Protein AF-C0XNZ5-F1 (afdb_monomer_lite)

Radius of gyration: 20.83 Å; chains: 1; bounding box: 56×32×64 Å

InterPro domains:
  IPR053169 Meiotically Up-regulated Gene Protein [PTHR47791] (9-197)

Foldseek 3Di:
DDDDDDDPDDALQVLLVLLQVLLVLLVVLCVVQPHDLQRAPDPDDDDPSNVVSVVSLVVNLVSLVCQQVPQADVQQAGFQDPPQDLADQSLLRLLSNLLSLLCLLQRHRPNDPSSPVSSVSSLSNLQSLLVLQVVQWDADPNDTQTGSGSNHHQDDQPPPDDDDPDPVVVVVSPPRRSVHPSNVSSNVSSNVSNVSSVVSDPPPPDDD

Organism: Corynebacterium lipophiloflavum (strain ATCC 700352 / DSM 44291 / CCUG 37336 / JCM 10383 / DMMZ 1944) (NCBI:txid525263)

Sequence (208 aa):
MHGPEVVDKIYTYNQGTVLGASLEIALALRDDVGLGNTDPIDSFDHSHRADASVFYITHIRELVKAIALHLATPQGVILCPPHETRDGDGALFKGILARYLADVALRLPEDSRENIATRKVAARMVMASAESLWNHRLEVDGLPIFASEWTEDARLPHNYGLGPASISEAVGLVRIDERDLSVQLSGWMLLEAAARIAGGQPKDSEQG

Structure (mmCIF, N/CA/C/O backbone):
data_AF-C0XNZ5-F1
#
_entry.id   AF-C0XNZ5-F1
#
loop_
_atom_site.group_PDB
_atom_site.id
_atom_site.type_symbol
_atom_site.label_atom_id
_atom_site.label_alt_id
_atom_site.label_comp_id
_atom_site.label_asym_id
_atom_site.label_entity_id
_atom_site.label_seq_id
_atom_site.pdbx_PDB_ins_code
_atom_site.Cartn_x
_atom_site.Cartn_y
_atom_site.Cartn_z
_atom_site.occupancy
_atom_site.B_iso_or_equiv
_atom_site.auth_seq_id
_atom_site.auth_comp_id
_atom_site.auth_asym_id
_atom_site.auth_atom_id
_atom_site.pdbx_PDB_model_num
ATOM 1 N N . MET A 1 1 ? 32.047 -8.822 21.714 1.00 54.69 1 MET A N 1
ATOM 2 C CA . MET A 1 1 ? 30.643 -8.917 21.264 1.00 54.69 1 MET A CA 1
ATOM 3 C C . MET A 1 1 ? 30.235 -7.534 20.814 1.00 54.69 1 MET A C 1
ATOM 5 O O . MET A 1 1 ? 30.297 -6.629 21.637 1.00 54.69 1 MET A O 1
ATOM 9 N N . HIS A 1 2 ? 29.905 -7.352 19.537 1.00 66.88 2 HIS A N 1
ATOM 10 C CA . HIS A 1 2 ? 29.223 -6.134 19.103 1.00 66.88 2 HIS A CA 1
ATOM 11 C C . HIS A 1 2 ? 27.817 -6.151 19.718 1.00 66.88 2 HIS A C 1
ATOM 13 O O . HIS A 1 2 ? 27.180 -7.205 19.752 1.00 66.88 2 HIS A O 1
ATOM 19 N N . GLY A 1 3 ? 27.412 -5.037 20.331 1.00 76.31 3 GLY A N 1
ATOM 20 C CA . GLY A 1 3 ? 26.079 -4.881 20.914 1.00 76.31 3 GLY A CA 1
ATOM 21 C C . GLY A 1 3 ? 24.987 -4.880 19.837 1.00 76.31 3 GLY A C 1
ATOM 22 O O . GLY A 1 3 ? 25.298 -5.043 18.659 1.00 76.31 3 GLY A O 1
ATOM 23 N N . PRO A 1 4 ? 23.711 -4.706 20.212 1.00 76.31 4 PRO A N 1
ATOM 24 C CA . PRO A 1 4 ? 22.644 -4.548 19.230 1.00 76.31 4 PRO A CA 1
ATOM 25 C C . PRO A 1 4 ? 22.947 -3.353 18.314 1.00 76.31 4 PRO A C 1
ATOM 27 O O . PRO A 1 4 ? 23.104 -2.227 18.786 1.00 76.31 4 PRO A O 1
ATOM 30 N N . GLU A 1 5 ? 23.054 -3.616 17.012 1.00 81.00 5 GLU A N 1
ATOM 31 C CA . GLU A 1 5 ? 23.221 -2.597 15.976 1.00 81.00 5 GLU A CA 1
ATOM 32 C C . GLU A 1 5 ? 21.848 -2.190 15.440 1.00 81.00 5 GLU A C 1
ATOM 34 O O . GLU A 1 5 ? 20.988 -3.036 15.183 1.00 81.00 5 GLU A O 1
ATOM 39 N N . VAL A 1 6 ? 21.630 -0.883 15.290 1.00 80.31 6 VAL A N 1
ATOM 40 C CA . VAL A 1 6 ? 20.400 -0.362 14.693 1.00 80.31 6 VAL A CA 1
ATOM 41 C C . VAL A 1 6 ? 20.441 -0.650 13.194 1.00 80.31 6 VAL A C 1
ATOM 43 O O . VAL A 1 6 ? 21.387 -0.276 12.504 1.00 80.31 6 VAL A O 1
ATOM 46 N N . VAL A 1 7 ? 19.420 -1.343 12.690 1.00 81.81 7 VAL A N 1
ATOM 47 C CA . VAL A 1 7 ? 19.257 -1.574 11.254 1.00 81.81 7 VAL A CA 1
ATOM 48 C C . VAL A 1 7 ? 18.416 -0.442 10.679 1.00 81.81 7 VAL A C 1
ATOM 50 O O . VAL A 1 7 ? 17.195 -0.452 10.791 1.00 81.81 7 VAL A O 1
ATOM 53 N N . ASP A 1 8 ? 19.076 0.501 10.012 1.00 84.81 8 ASP A N 1
ATOM 54 C CA . ASP A 1 8 ? 18.420 1.674 9.411 1.00 84.81 8 ASP A CA 1
ATOM 55 C C . ASP A 1 8 ? 17.741 1.369 8.060 1.00 84.81 8 ASP A C 1
ATOM 57 O O . ASP A 1 8 ? 17.151 2.243 7.422 1.00 84.81 8 ASP A O 1
ATOM 61 N N . LYS A 1 9 ? 17.826 0.119 7.584 1.00 89.56 9 LYS A N 1
ATOM 62 C CA . LYS A 1 9 ? 17.243 -0.298 6.304 1.00 89.56 9 LYS A CA 1
ATOM 63 C C . LYS A 1 9 ? 15.736 -0.504 6.432 1.00 89.56 9 LYS A C 1
ATOM 65 O O . LYS A 1 9 ? 15.272 -1.494 6.995 1.00 89.56 9 LYS A O 1
ATOM 70 N N . ILE A 1 10 ? 14.978 0.404 5.827 1.00 92.38 10 ILE A N 1
ATOM 71 C CA . ILE A 1 10 ? 13.516 0.346 5.739 1.00 92.38 10 ILE A CA 1
ATOM 72 C C . ILE A 1 10 ? 13.123 -0.292 4.406 1.00 92.38 10 ILE A C 1
ATOM 74 O O . ILE A 1 10 ? 13.381 0.292 3.359 1.00 92.38 10 ILE A O 1
ATOM 78 N N . TYR A 1 11 ? 12.501 -1.470 4.432 1.00 95.12 11 TYR A N 1
ATOM 79 C CA . TYR A 1 11 ? 11.951 -2.115 3.231 1.00 95.12 11 TYR A CA 1
ATOM 80 C C . TYR A 1 11 ? 10.436 -1.951 3.171 1.00 95.12 11 TYR A C 1
ATOM 82 O O . TYR A 1 11 ? 9.763 -2.014 4.209 1.00 95.12 11 TYR A O 1
ATOM 90 N N . THR A 1 12 ? 9.898 -1.783 1.965 1.00 96.44 12 THR A N 1
ATOM 91 C CA . THR A 1 12 ? 8.470 -1.521 1.735 1.00 96.44 12 THR A CA 1
ATOM 92 C C . THR A 1 12 ? 7.593 -2.691 2.191 1.00 96.44 12 THR A C 1
ATOM 94 O O . THR A 1 12 ? 6.601 -2.477 2.892 1.00 96.44 12 THR A O 1
ATOM 97 N N . TYR A 1 13 ? 7.997 -3.937 1.914 1.00 96.44 13 TYR A N 1
ATOM 98 C CA . TYR A 1 13 ? 7.221 -5.123 2.305 1.00 96.44 13 TYR A CA 1
ATOM 99 C C . TYR A 1 13 ? 7.083 -5.286 3.822 1.00 96.44 13 TYR A C 1
ATOM 101 O O . TYR A 1 13 ? 6.022 -5.700 4.281 1.00 96.44 13 TYR A O 1
ATOM 109 N N . ASN A 1 14 ? 8.112 -4.918 4.596 1.00 97.19 14 ASN A N 1
ATOM 110 C CA . ASN A 1 14 ? 8.066 -4.962 6.060 1.00 97.19 14 ASN A CA 1
ATOM 111 C C . ASN A 1 14 ? 6.983 -4.026 6.601 1.00 97.19 14 ASN A C 1
ATOM 113 O O . ASN A 1 14 ? 6.268 -4.378 7.534 1.00 97.19 14 ASN A O 1
ATOM 117 N N . GLN A 1 15 ? 6.827 -2.846 5.992 1.00 97.38 15 GLN A N 1
ATOM 118 C CA . GLN A 1 15 ? 5.775 -1.912 6.397 1.00 97.38 15 GLN A CA 1
ATOM 119 C C . GLN A 1 15 ? 4.400 -2.474 6.027 1.00 97.38 15 GLN A C 1
ATOM 121 O O . GLN A 1 15 ? 3.467 -2.416 6.824 1.00 97.38 15 GLN A O 1
ATOM 126 N N . GLY A 1 16 ? 4.291 -3.081 4.841 1.00 97.69 16 GLY A N 1
ATOM 127 C CA . GLY A 1 16 ? 3.072 -3.740 4.381 1.00 97.69 16 GLY A CA 1
ATOM 128 C C . GLY A 1 16 ? 2.611 -4.858 5.316 1.00 97.69 16 GLY A C 1
ATOM 129 O O . GLY A 1 16 ? 1.466 -4.856 5.758 1.00 97.69 16 GLY A O 1
ATOM 130 N N . THR A 1 17 ? 3.486 -5.802 5.659 1.00 98.12 17 THR A N 1
ATOM 131 C CA . THR A 1 17 ? 3.122 -6.938 6.523 1.00 98.12 17 THR A CA 1
ATOM 132 C C . THR A 1 17 ? 2.752 -6.497 7.936 1.00 98.12 17 THR A C 1
ATOM 134 O O . THR A 1 17 ? 1.810 -7.042 8.509 1.00 98.12 17 THR A O 1
ATOM 137 N N . VAL A 1 18 ? 3.422 -5.475 8.479 1.00 98.19 18 VAL A N 1
ATOM 138 C CA . VAL A 1 18 ? 3.065 -4.876 9.774 1.00 98.19 18 VAL A CA 1
ATOM 139 C C . VAL A 1 18 ? 1.705 -4.173 9.716 1.00 98.19 18 VAL A C 1
ATOM 141 O O . VAL A 1 18 ? 0.916 -4.325 10.653 1.00 98.19 18 VAL A O 1
ATOM 144 N N . LEU A 1 19 ? 1.395 -3.455 8.627 1.00 98.19 19 LEU A N 1
ATOM 145 C CA . LEU A 1 19 ? 0.063 -2.877 8.404 1.00 98.19 19 LEU A CA 1
ATOM 146 C C . LEU A 1 19 ? -1.013 -3.962 8.378 1.00 98.19 19 LEU A C 1
ATOM 148 O O . LEU A 1 19 ? -1.999 -3.855 9.104 1.00 98.19 19 LEU A O 1
ATOM 152 N N . GLY A 1 20 ? -0.804 -5.010 7.579 1.00 98.12 20 GLY A N 1
ATOM 153 C CA . GLY A 1 20 ? -1.730 -6.133 7.463 1.00 98.12 20 GLY A CA 1
ATOM 154 C C . GLY A 1 20 ? -1.980 -6.811 8.805 1.00 98.12 20 GLY A C 1
ATOM 155 O O . GLY A 1 20 ? -3.123 -6.927 9.233 1.00 98.12 20 GLY A O 1
ATOM 156 N N . ALA A 1 21 ? -0.914 -7.181 9.518 1.00 98.50 21 ALA A N 1
ATOM 157 C CA . ALA A 1 21 ? -1.025 -7.816 10.828 1.00 98.50 21 ALA A CA 1
ATOM 158 C C . ALA A 1 21 ? -1.747 -6.920 11.845 1.00 98.50 21 ALA A C 1
ATOM 160 O O . ALA A 1 21 ? -2.640 -7.386 12.548 1.00 98.50 21 ALA A O 1
ATOM 161 N N . SER A 1 22 ? -1.403 -5.629 11.898 1.00 98.12 22 SER A N 1
ATOM 162 C CA . SER A 1 22 ? -2.061 -4.680 12.805 1.00 98.12 22 SER A CA 1
ATOM 163 C C . SER A 1 22 ? -3.551 -4.546 12.489 1.00 98.12 22 SER A C 1
ATOM 165 O O . SER A 1 22 ? -4.362 -4.488 13.410 1.00 98.12 22 SER A O 1
ATOM 167 N N . LEU A 1 23 ? -3.922 -4.526 11.204 1.00 98.00 23 LEU A N 1
ATOM 168 C CA . LEU A 1 23 ? -5.316 -4.445 10.775 1.00 98.00 23 LEU A CA 1
ATOM 169 C C . LEU A 1 23 ? -6.098 -5.700 11.169 1.00 98.00 23 LEU A C 1
ATOM 171 O O . LEU A 1 23 ? -7.166 -5.571 11.758 1.00 98.00 23 LEU A O 1
ATOM 175 N N . GLU A 1 24 ? -5.567 -6.895 10.904 1.00 97.69 24 GLU A N 1
ATOM 176 C CA . GLU A 1 24 ? -6.237 -8.145 11.292 1.00 97.69 24 GLU A CA 1
ATOM 177 C C . GLU A 1 24 ? -6.420 -8.245 12.809 1.00 97.69 24 GLU A C 1
ATOM 179 O O . GLU A 1 24 ? -7.500 -8.601 13.276 1.00 97.69 24 GLU A O 1
ATOM 184 N N . ILE A 1 25 ? -5.400 -7.875 13.592 1.00 95.94 25 ILE A N 1
ATOM 185 C CA . ILE A 1 25 ? -5.496 -7.893 15.055 1.00 95.94 25 ILE A CA 1
ATOM 186 C C . ILE A 1 25 ? -6.534 -6.873 15.539 1.00 95.94 25 ILE A C 1
ATOM 188 O O . ILE A 1 25 ? -7.354 -7.198 16.395 1.00 95.94 25 ILE A O 1
ATOM 192 N N . ALA A 1 26 ? -6.536 -5.656 14.986 1.00 93.94 26 ALA A N 1
ATOM 193 C CA . ALA A 1 26 ? -7.514 -4.633 15.345 1.00 93.94 26 ALA A CA 1
ATOM 194 C C . ALA A 1 26 ? -8.951 -5.093 15.065 1.00 93.94 26 ALA A C 1
ATOM 196 O O . ALA A 1 26 ? -9.822 -4.920 15.914 1.00 93.94 26 ALA A O 1
ATOM 197 N N . LEU A 1 27 ? -9.194 -5.691 13.895 1.00 93.19 27 LEU A N 1
ATOM 198 C CA . LEU A 1 27 ? -10.514 -6.188 13.510 1.00 93.19 27 LEU A CA 1
ATOM 199 C C . LEU A 1 27 ? -10.956 -7.363 14.389 1.00 93.19 27 LEU A C 1
ATOM 201 O O . LEU A 1 27 ? -12.078 -7.346 14.884 1.00 93.19 27 LEU A O 1
ATOM 205 N N . ALA A 1 28 ? -10.071 -8.328 14.657 1.00 92.50 28 ALA A N 1
ATOM 206 C CA . ALA A 1 28 ? -10.379 -9.462 15.529 1.00 92.50 28 ALA A CA 1
ATOM 207 C C . ALA A 1 28 ? -10.714 -9.020 16.965 1.00 92.50 28 ALA A C 1
ATOM 209 O O . ALA A 1 28 ? -11.670 -9.506 17.560 1.00 92.50 28 ALA A O 1
ATOM 210 N N . LEU A 1 29 ? -9.972 -8.051 17.513 1.00 89.94 29 LEU A N 1
ATOM 211 C CA . LEU A 1 29 ? -10.233 -7.517 18.854 1.00 89.94 29 LEU A CA 1
ATOM 212 C C . LEU A 1 29 ? -11.569 -6.771 18.959 1.00 89.94 29 LEU A C 1
ATOM 214 O O . LEU A 1 29 ? -12.156 -6.744 20.040 1.00 89.94 29 LEU A O 1
ATOM 218 N N . ARG A 1 30 ? -12.036 -6.157 17.865 1.00 87.38 30 ARG A N 1
ATOM 219 C CA . ARG A 1 30 ? -13.350 -5.499 17.795 1.00 87.38 30 ARG A CA 1
ATOM 220 C C . ARG A 1 30 ? -14.486 -6.510 17.670 1.00 87.38 30 ARG A C 1
ATOM 222 O O . ARG A 1 30 ? -15.475 -6.387 18.388 1.00 87.38 30 ARG A O 1
ATOM 229 N N . ASP A 1 31 ? -14.319 -7.514 16.813 1.00 86.38 31 ASP A N 1
ATOM 230 C CA . ASP A 1 31 ? -15.299 -8.590 16.627 1.00 86.38 31 ASP A CA 1
ATOM 231 C C . ASP A 1 31 ? -15.539 -9.359 17.939 1.00 86.38 31 ASP A C 1
ATOM 233 O O . ASP A 1 31 ? -16.680 -9.570 18.344 1.00 86.38 31 ASP A O 1
ATOM 237 N N . ASP A 1 32 ? -14.468 -9.636 18.691 1.00 85.19 32 ASP A N 1
ATOM 238 C CA . ASP A 1 32 ? -14.504 -10.277 20.014 1.00 85.19 32 ASP A CA 1
ATOM 239 C C . ASP A 1 32 ? -15.400 -9.565 21.047 1.00 85.19 32 ASP A C 1
ATOM 241 O O . ASP A 1 32 ? -15.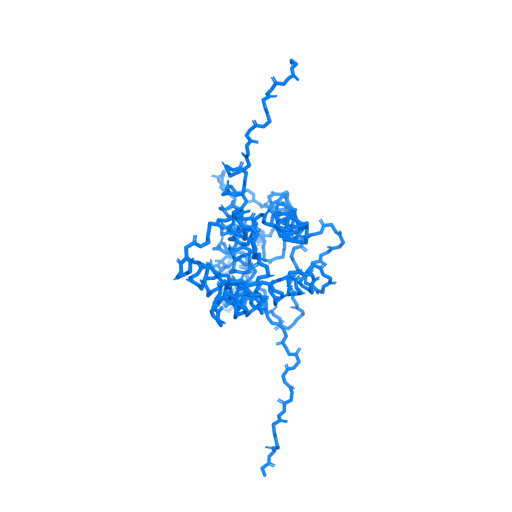861 -10.190 22.006 1.00 85.19 32 ASP A O 1
ATOM 245 N N . VAL A 1 33 ? -15.617 -8.254 20.895 1.00 82.44 33 VAL A N 1
ATOM 246 C CA . VAL A 1 33 ? -16.469 -7.440 21.781 1.00 82.44 33 VAL A CA 1
ATOM 247 C C . VAL A 1 33 ? -17.783 -7.015 21.115 1.00 82.44 33 VAL A C 1
ATOM 249 O O . VAL A 1 33 ? -18.524 -6.218 21.686 1.00 82.44 33 VAL A O 1
ATOM 252 N N . GLY A 1 34 ? -18.086 -7.553 19.929 1.00 79.12 34 GLY A N 1
ATOM 253 C CA . GLY A 1 34 ? -19.312 -7.277 19.179 1.00 79.12 34 GLY A CA 1
ATOM 254 C C . GLY A 1 34 ? -19.367 -5.890 18.533 1.00 79.12 34 GLY A C 1
ATOM 255 O O . GLY A 1 34 ? -20.462 -5.421 18.232 1.00 79.12 34 GLY A O 1
ATOM 256 N N . LEU A 1 35 ? -18.223 -5.225 18.335 1.00 77.38 35 LEU A N 1
ATOM 257 C CA . LEU A 1 35 ? -18.159 -3.915 17.682 1.00 77.38 35 LEU A CA 1
ATOM 258 C C . LEU A 1 35 ? -18.072 -4.072 16.161 1.00 77.38 35 LEU A C 1
ATOM 260 O O . LEU A 1 35 ? -17.093 -4.604 15.634 1.00 77.38 35 LEU A O 1
ATOM 264 N N . GLY A 1 36 ? -19.058 -3.533 15.445 1.00 73.62 36 GLY A N 1
ATOM 265 C CA . GLY A 1 36 ? -19.049 -3.440 13.990 1.00 73.62 36 GLY A CA 1
ATOM 266 C C . GLY A 1 36 ? -18.052 -2.406 13.451 1.00 73.62 36 GLY A C 1
ATOM 267 O O . GLY A 1 36 ? -17.397 -1.665 14.188 1.00 73.62 36 GLY A O 1
ATOM 268 N N . ASN A 1 37 ? -17.945 -2.321 12.122 1.00 73.75 37 ASN A N 1
ATOM 269 C CA . ASN A 1 37 ? -16.994 -1.432 11.431 1.00 73.75 37 ASN A CA 1
ATOM 270 C C 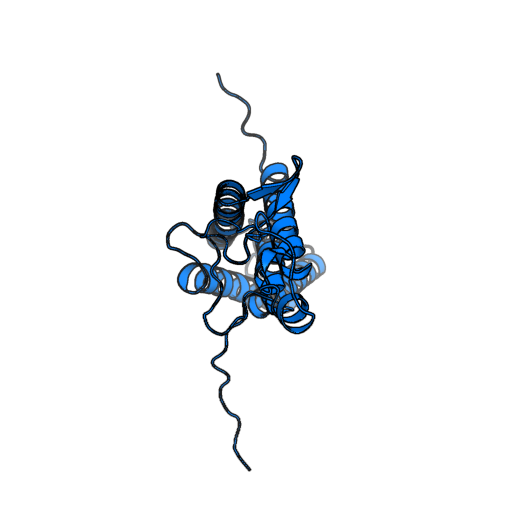. ASN A 1 37 ? -17.310 0.067 11.567 1.00 73.75 37 ASN A C 1
ATOM 272 O O . ASN A 1 37 ? -16.442 0.900 11.310 1.00 73.75 37 ASN A O 1
ATOM 276 N N . THR A 1 38 ? -18.547 0.411 11.912 1.00 77.88 38 THR A N 1
ATOM 277 C CA . THR A 1 38 ? -19.020 1.796 12.073 1.00 77.88 38 THR A CA 1
ATOM 278 C C . THR A 1 38 ? -19.243 2.177 13.525 1.00 77.88 38 THR A C 1
ATOM 280 O O . THR A 1 38 ? -19.463 3.351 13.813 1.00 77.88 38 THR A O 1
ATOM 283 N N . ASP A 1 39 ? -19.219 1.198 14.428 1.00 72.62 39 ASP A N 1
ATOM 284 C CA . ASP A 1 39 ? -19.548 1.433 15.823 1.00 72.62 39 ASP A CA 1
ATOM 285 C C . ASP A 1 39 ? -18.384 2.167 16.493 1.00 72.62 39 ASP A C 1
ATOM 287 O O . ASP A 1 39 ? -17.243 1.687 16.444 1.00 72.62 39 ASP A O 1
ATOM 291 N N . PRO A 1 40 ? -18.624 3.344 17.089 1.00 68.31 40 PRO A N 1
ATOM 292 C CA . PRO A 1 40 ? -17.593 4.022 17.849 1.00 68.31 40 PRO A CA 1
ATOM 293 C C . PRO A 1 40 ? -17.228 3.182 19.073 1.00 68.31 40 PRO A C 1
ATOM 295 O O . PRO A 1 40 ? -18.073 2.516 19.669 1.00 68.31 40 PRO A O 1
ATOM 298 N N . ILE A 1 41 ? -15.957 3.235 19.465 1.00 66.81 41 ILE A N 1
ATOM 299 C CA . ILE A 1 41 ? -15.515 2.684 20.747 1.00 66.81 41 ILE A CA 1
ATOM 300 C C . ILE A 1 41 ? -16.030 3.644 21.825 1.00 66.81 41 ILE A C 1
ATOM 302 O O . ILE A 1 41 ? -15.396 4.669 22.085 1.00 66.81 41 ILE A O 1
ATOM 306 N N . ASP A 1 42 ? -17.207 3.371 22.393 1.00 59.91 42 ASP A N 1
ATOM 307 C CA . ASP A 1 42 ? -17.823 4.274 23.364 1.00 59.91 42 ASP A CA 1
ATOM 308 C C . ASP A 1 42 ? -17.228 4.040 24.761 1.00 59.91 42 ASP A C 1
ATOM 310 O O . ASP A 1 42 ? -17.257 2.955 25.348 1.00 59.91 42 ASP A O 1
ATOM 314 N N . SER A 1 43 ? -16.591 5.084 25.274 1.00 59.09 43 SER A N 1
ATOM 315 C CA . SER A 1 43 ? -15.799 5.066 26.499 1.00 59.09 43 SER A CA 1
ATOM 316 C C . SER A 1 43 ? -16.722 5.038 27.721 1.00 59.09 43 SER A C 1
ATOM 318 O O . SER A 1 43 ? -17.008 6.095 28.279 1.00 59.09 43 SER A O 1
ATOM 320 N N . PHE A 1 44 ? -17.155 3.853 28.163 1.00 51.69 44 PHE A N 1
ATOM 321 C CA . PHE A 1 44 ? -17.305 3.551 29.601 1.00 51.69 44 PHE A CA 1
ATOM 322 C C . PHE A 1 44 ? -17.547 2.065 29.930 1.00 51.69 44 PHE A C 1
ATOM 324 O O . PHE A 1 44 ? -17.341 1.686 31.079 1.00 51.69 44 PHE A O 1
ATOM 331 N N . ASP A 1 45 ? -17.937 1.225 28.960 1.00 53.34 45 ASP A N 1
ATOM 332 C CA . ASP A 1 45 ? -18.377 -0.166 29.222 1.00 53.34 45 ASP A CA 1
ATOM 333 C C . ASP A 1 45 ? -17.543 -1.251 28.504 1.00 53.34 45 ASP A C 1
ATOM 335 O O . ASP A 1 45 ? -17.864 -2.442 28.546 1.00 53.34 45 ASP A O 1
ATOM 339 N N . HIS A 1 46 ? -16.454 -0.874 27.825 1.00 54.44 46 HIS A N 1
ATOM 340 C CA . HIS A 1 46 ? -15.706 -1.792 26.967 1.00 54.44 46 HIS A CA 1
ATOM 341 C C . HIS A 1 46 ? -14.491 -2.434 27.651 1.00 54.44 46 HIS A C 1
ATOM 343 O O . HIS A 1 46 ? -13.693 -1.790 28.326 1.00 54.44 46 HIS A O 1
ATOM 349 N N . SER A 1 47 ? -14.369 -3.753 27.468 1.00 60.53 47 SER A N 1
ATOM 350 C CA . SER A 1 47 ? -13.315 -4.589 28.051 1.00 60.53 47 SER A CA 1
ATOM 351 C C . SER A 1 47 ? -11.904 -4.175 27.604 1.00 60.53 47 SER A C 1
ATOM 353 O O . SER A 1 47 ? -11.730 -3.568 26.550 1.00 60.53 47 SER A O 1
ATOM 355 N N . HIS A 1 48 ? -10.877 -4.637 28.327 1.00 63.16 48 HIS A N 1
ATOM 356 C CA . HIS A 1 48 ? -9.451 -4.491 27.981 1.00 63.16 48 HIS A CA 1
ATOM 357 C C . HIS A 1 48 ? -9.105 -4.814 26.506 1.00 63.16 48 HIS A C 1
ATOM 359 O O . HIS A 1 48 ? -8.124 -4.303 25.970 1.00 63.16 48 HIS A O 1
ATOM 365 N N . ARG A 1 49 ? -9.907 -5.650 25.824 1.00 62.50 49 ARG A N 1
ATOM 366 C CA . ARG A 1 49 ? -9.717 -5.988 24.403 1.00 62.50 49 ARG A CA 1
ATOM 367 C C . ARG A 1 49 ? -10.065 -4.837 23.449 1.00 62.50 49 ARG A C 1
ATOM 369 O O . ARG A 1 49 ? -9.375 -4.678 22.445 1.00 62.50 49 ARG A O 1
ATOM 376 N N . ALA A 1 50 ? -11.062 -4.006 23.768 1.00 67.31 50 ALA A N 1
ATOM 377 C CA . ALA A 1 50 ? -11.398 -2.833 22.957 1.00 67.31 50 ALA A CA 1
ATOM 378 C C . ALA A 1 50 ? -10.271 -1.790 23.007 1.00 67.31 50 ALA A C 1
ATOM 380 O O . ALA A 1 50 ? -9.837 -1.310 21.959 1.00 67.31 50 ALA A O 1
ATOM 381 N N . ASP A 1 51 ? -9.711 -1.544 24.195 1.00 72.19 51 ASP A N 1
ATOM 382 C CA . ASP A 1 51 ? -8.538 -0.679 24.379 1.00 72.19 51 ASP A CA 1
ATOM 383 C C . ASP A 1 51 ? -7.317 -1.194 23.604 1.00 72.19 51 ASP A C 1
ATOM 385 O O . ASP A 1 51 ? -6.590 -0.419 22.980 1.00 72.19 51 ASP A O 1
ATOM 389 N N . ALA A 1 52 ? -7.110 -2.515 23.569 1.00 80.31 52 ALA A N 1
ATOM 390 C CA . ALA A 1 52 ? -6.033 -3.112 22.786 1.00 80.31 52 ALA A CA 1
ATOM 391 C C . ALA A 1 52 ? -6.201 -2.864 21.273 1.00 80.31 52 ALA A C 1
ATOM 393 O O . ALA A 1 52 ? -5.205 -2.661 20.579 1.00 80.31 52 ALA A O 1
ATOM 394 N N . SER A 1 53 ? -7.434 -2.810 20.752 1.00 86.94 53 SER A N 1
ATOM 395 C CA . SER A 1 53 ? -7.678 -2.492 19.335 1.00 86.94 53 SER A CA 1
ATOM 396 C C . SER A 1 53 ? -7.262 -1.056 18.978 1.00 86.94 53 SER A C 1
ATOM 398 O O . SER A 1 53 ? -6.711 -0.822 17.899 1.00 86.94 53 SER A O 1
ATOM 400 N N . VAL A 1 54 ? -7.429 -0.105 19.909 1.00 87.81 54 VAL A N 1
ATOM 401 C CA . VAL A 1 54 ? -7.060 1.311 19.725 1.00 87.81 54 VAL A CA 1
ATOM 402 C C . VAL A 1 54 ? -5.563 1.465 19.477 1.00 87.81 54 VAL A C 1
ATOM 404 O O . VAL A 1 54 ? -5.159 2.282 18.644 1.00 87.81 54 VAL A O 1
ATOM 407 N N . PHE A 1 55 ? -4.734 0.662 20.151 1.00 91.50 55 PHE A N 1
ATOM 408 C CA . PHE A 1 55 ? -3.287 0.654 19.933 1.00 91.50 55 PHE A CA 1
ATOM 409 C C . PHE A 1 55 ? -2.945 0.329 18.473 1.00 91.50 55 PHE A C 1
ATOM 411 O O . PHE A 1 55 ? -2.227 1.090 17.822 1.00 91.50 55 PHE A O 1
ATOM 418 N N . TYR A 1 56 ? -3.505 -0.754 17.928 1.00 96.12 56 TYR A N 1
ATOM 419 C CA . TYR A 1 56 ? -3.241 -1.167 16.548 1.00 96.12 56 TYR A CA 1
ATOM 420 C C . TYR A 1 56 ? -3.818 -0.185 15.529 1.00 96.12 56 TYR A C 1
ATOM 422 O O . TYR A 1 56 ? -3.152 0.129 14.546 1.00 96.12 56 TYR A O 1
ATOM 430 N N . ILE A 1 57 ? -5.008 0.369 15.781 1.00 95.81 57 ILE A N 1
ATOM 431 C CA . ILE A 1 57 ? -5.594 1.416 14.932 1.00 95.81 57 ILE A CA 1
ATOM 432 C C . ILE A 1 57 ? -4.684 2.650 14.897 1.00 95.81 57 ILE A C 1
ATOM 434 O O . ILE A 1 57 ? -4.396 3.181 13.825 1.00 95.81 57 ILE A O 1
ATOM 438 N N . THR A 1 58 ? -4.182 3.086 16.052 1.00 96.00 58 THR A N 1
ATOM 439 C CA . THR A 1 58 ? -3.251 4.220 16.141 1.00 96.00 58 THR A CA 1
ATOM 440 C C . THR A 1 58 ? -1.949 3.920 15.403 1.00 96.00 58 THR A C 1
ATOM 442 O O . THR A 1 58 ? -1.472 4.753 14.634 1.00 96.00 58 THR A O 1
ATOM 445 N N . HIS A 1 59 ? -1.415 2.708 15.556 1.00 97.25 59 HIS A N 1
ATOM 446 C CA . HIS A 1 59 ? -0.221 2.273 14.840 1.00 97.25 59 HIS A CA 1
ATOM 447 C C . HIS A 1 59 ? -0.415 2.284 13.316 1.00 97.25 59 HIS A C 1
ATOM 449 O O . HIS A 1 59 ? 0.439 2.805 12.602 1.00 97.25 59 HIS A O 1
ATOM 455 N N . ILE A 1 60 ? -1.556 1.799 12.809 1.00 98.50 60 ILE A N 1
ATOM 456 C CA . ILE A 1 60 ? -1.897 1.847 11.377 1.00 98.50 60 ILE A CA 1
ATOM 457 C C . ILE A 1 60 ? -1.922 3.292 10.874 1.00 98.50 60 ILE A C 1
ATOM 459 O O . ILE A 1 60 ? -1.349 3.581 9.824 1.00 98.50 60 ILE A O 1
ATOM 463 N N . ARG A 1 61 ? -2.561 4.209 11.615 1.00 98.38 61 ARG A N 1
ATOM 464 C CA . ARG A 1 61 ? -2.653 5.629 11.234 1.00 98.38 61 ARG A CA 1
ATOM 465 C C . ARG A 1 61 ? -1.270 6.254 11.074 1.00 98.38 61 ARG A C 1
ATOM 467 O O . ARG A 1 61 ? -0.987 6.849 10.032 1.00 98.38 61 ARG A O 1
ATOM 474 N N . GLU A 1 62 ? -0.413 6.092 12.079 1.00 98.38 62 GLU A N 1
ATOM 475 C CA . GLU A 1 62 ? 0.938 6.657 12.059 1.00 98.38 62 GLU A CA 1
ATOM 476 C C . GLU A 1 62 ? 1.819 5.992 10.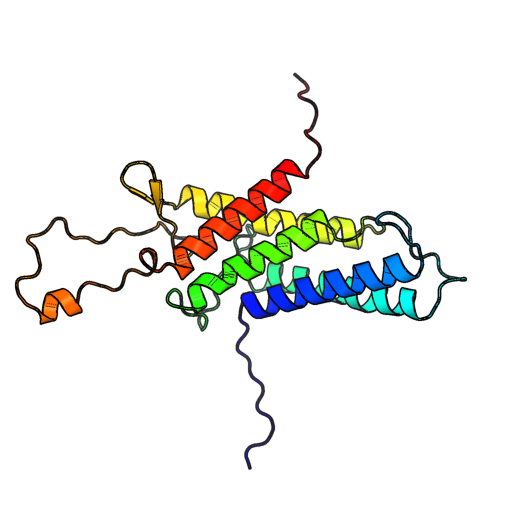997 1.00 98.38 62 GLU A C 1
ATOM 478 O O . GLU A 1 62 ? 2.552 6.686 10.292 1.00 98.38 62 GLU A O 1
ATOM 483 N N . LEU A 1 63 ? 1.700 4.676 10.800 1.00 98.44 63 LEU A N 1
ATOM 484 C CA . LEU A 1 63 ? 2.479 3.961 9.792 1.00 98.44 63 LEU A CA 1
ATOM 485 C C . LEU A 1 63 ? 2.074 4.356 8.364 1.00 98.44 63 LEU A C 1
ATOM 487 O O . LEU A 1 63 ? 2.946 4.637 7.546 1.00 98.44 63 LEU A O 1
ATOM 491 N N . VAL A 1 64 ? 0.775 4.474 8.059 1.00 98.75 64 VAL A N 1
ATOM 492 C CA . VAL A 1 64 ? 0.303 4.974 6.749 1.00 98.75 64 VAL A CA 1
ATOM 493 C C . VAL A 1 64 ? 0.810 6.391 6.485 1.00 98.75 64 VAL A C 1
ATOM 495 O O . VAL A 1 64 ? 1.256 6.690 5.377 1.00 98.75 64 VAL A O 1
ATOM 498 N N . LYS A 1 65 ? 0.783 7.262 7.498 1.00 98.44 65 LYS A N 1
ATOM 499 C CA . LYS A 1 65 ? 1.321 8.622 7.397 1.00 98.44 65 LYS A CA 1
ATOM 500 C C . LYS A 1 65 ? 2.832 8.619 7.146 1.00 98.44 65 LYS A C 1
ATOM 502 O O . LYS A 1 65 ? 3.298 9.372 6.295 1.00 98.44 65 LYS A O 1
ATOM 507 N N . ALA A 1 66 ? 3.586 7.770 7.843 1.00 98.00 66 ALA A N 1
ATOM 508 C CA . ALA A 1 66 ? 5.026 7.629 7.649 1.00 98.00 66 ALA A CA 1
ATOM 509 C C . ALA A 1 66 ? 5.369 7.097 6.248 1.00 98.00 66 ALA A C 1
ATOM 511 O O . ALA A 1 66 ? 6.265 7.631 5.598 1.00 98.00 66 ALA A O 1
ATOM 512 N N . ILE A 1 67 ? 4.619 6.109 5.745 1.00 98.25 67 ILE A N 1
ATOM 513 C CA . ILE A 1 67 ? 4.760 5.598 4.373 1.00 98.25 67 ILE A CA 1
ATOM 514 C C . ILE A 1 67 ? 4.512 6.722 3.364 1.00 98.25 67 ILE A C 1
ATOM 516 O O . ILE A 1 67 ? 5.343 6.942 2.489 1.00 98.25 67 ILE A O 1
ATOM 520 N N . ALA A 1 68 ? 3.423 7.479 3.516 1.00 98.19 68 ALA A N 1
ATOM 521 C CA . ALA A 1 68 ? 3.106 8.587 2.617 1.00 98.19 68 ALA A CA 1
ATOM 522 C C . ALA A 1 68 ? 4.177 9.693 2.624 1.00 98.19 68 ALA A C 1
ATOM 524 O O . ALA A 1 68 ? 4.389 10.344 1.605 1.00 98.19 68 ALA A O 1
ATOM 525 N N . LEU A 1 69 ? 4.844 9.917 3.761 1.00 97.25 69 LEU A N 1
ATOM 526 C CA . LEU A 1 69 ? 5.857 10.962 3.906 1.00 97.25 69 LEU A CA 1
ATOM 527 C C . LEU A 1 69 ? 7.249 10.535 3.417 1.00 97.25 69 LEU A C 1
ATOM 529 O O . LEU A 1 69 ? 8.002 11.372 2.924 1.00 97.25 69 LEU A O 1
ATOM 533 N N . HIS A 1 70 ? 7.610 9.263 3.592 1.00 95.94 70 HIS A N 1
ATOM 534 C CA . HIS A 1 70 ? 8.991 8.798 3.416 1.00 95.94 70 HIS A CA 1
ATOM 535 C C . HIS A 1 70 ? 9.177 7.772 2.297 1.00 95.94 70 HIS A C 1
ATOM 537 O O . HIS A 1 70 ? 10.300 7.583 1.839 1.00 95.94 70 HIS A O 1
ATOM 543 N N . LEU A 1 71 ? 8.104 7.108 1.863 1.00 96.69 71 LEU A N 1
ATOM 544 C CA . LEU A 1 71 ? 8.125 6.027 0.871 1.00 96.69 71 LEU A CA 1
ATOM 545 C C . LEU A 1 71 ? 7.201 6.310 -0.320 1.00 96.69 71 LEU A C 1
ATOM 547 O O . LEU A 1 71 ? 6.860 5.393 -1.064 1.00 96.69 71 LEU A O 1
ATOM 551 N N . ALA A 1 72 ? 6.789 7.561 -0.510 1.00 97.44 72 ALA A N 1
ATOM 552 C CA . ALA A 1 72 ? 5.993 7.975 -1.653 1.00 97.44 72 ALA A CA 1
ATOM 553 C C . ALA A 1 72 ? 6.456 9.333 -2.191 1.00 97.44 72 ALA A C 1
ATOM 555 O O . ALA A 1 72 ? 7.009 10.161 -1.465 1.00 97.44 72 ALA A O 1
ATOM 556 N N . THR A 1 73 ? 6.216 9.572 -3.477 1.00 97.38 73 THR A N 1
ATOM 557 C CA . THR A 1 73 ? 6.351 10.904 -4.073 1.00 97.38 73 THR A CA 1
ATOM 558 C C . THR A 1 73 ? 5.306 11.862 -3.489 1.00 97.38 73 THR A C 1
ATOM 560 O O . THR A 1 73 ? 4.290 11.414 -2.951 1.00 97.38 73 THR A O 1
ATOM 563 N N . PRO A 1 74 ? 5.460 13.190 -3.660 1.00 95.19 74 PRO A N 1
ATOM 564 C CA . PRO A 1 74 ? 4.412 14.148 -3.295 1.00 95.19 74 PRO A CA 1
ATOM 565 C C . PRO A 1 74 ? 3.052 13.874 -3.963 1.00 95.19 74 PRO A C 1
ATOM 567 O O . PRO A 1 74 ? 2.012 14.247 -3.426 1.00 95.19 74 PRO A O 1
ATOM 570 N N . GLN A 1 75 ? 3.054 13.215 -5.127 1.00 94.06 75 GLN A N 1
ATOM 571 C CA . GLN A 1 75 ? 1.857 12.795 -5.861 1.00 94.06 75 GLN A CA 1
ATOM 572 C C . GLN A 1 75 ? 1.258 11.479 -5.330 1.00 94.06 75 GLN A C 1
ATOM 574 O O . GLN A 1 75 ? 0.143 11.128 -5.703 1.00 94.06 75 GLN A O 1
ATOM 579 N N . GLY A 1 76 ? 1.957 10.773 -4.438 1.00 96.38 76 GLY A N 1
ATOM 580 C CA . GLY A 1 76 ? 1.502 9.531 -3.811 1.00 96.38 76 GLY A CA 1
ATOM 581 C C . GLY A 1 76 ? 1.968 8.251 -4.505 1.00 96.38 76 GLY A C 1
ATOM 582 O O . GLY A 1 76 ? 1.470 7.183 -4.165 1.00 96.38 76 GLY A O 1
ATOM 583 N N . VAL A 1 77 ? 2.909 8.323 -5.451 1.00 98.38 77 VAL A N 1
ATOM 584 C CA . VAL A 1 77 ? 3.478 7.123 -6.087 1.00 98.38 77 VAL A CA 1
ATOM 585 C C . VAL A 1 77 ? 4.466 6.471 -5.126 1.00 98.38 77 VAL A C 1
ATOM 587 O O . VAL A 1 77 ? 5.391 7.139 -4.669 1.00 98.38 77 VAL A O 1
ATOM 590 N N . ILE A 1 78 ? 4.274 5.191 -4.809 1.00 97.62 78 ILE A N 1
ATOM 591 C CA . ILE A 1 78 ? 5.144 4.437 -3.899 1.00 97.62 78 ILE A CA 1
ATOM 592 C C . ILE A 1 78 ? 6.542 4.318 -4.514 1.00 97.62 78 ILE A C 1
ATOM 594 O O . ILE A 1 78 ? 6.695 3.869 -5.648 1.00 97.62 78 ILE A O 1
ATOM 598 N N . LEU A 1 79 ? 7.554 4.691 -3.734 1.00 94.25 79 LEU A N 1
ATOM 599 C CA . LEU A 1 79 ? 8.958 4.693 -4.127 1.00 94.25 79 LEU A CA 1
ATOM 600 C C . LEU A 1 79 ? 9.693 3.458 -3.607 1.00 94.25 79 LEU A C 1
ATOM 602 O O . LEU A 1 79 ? 9.378 2.915 -2.548 1.00 94.25 79 LEU A O 1
ATOM 606 N N . CYS A 1 80 ? 10.727 3.057 -4.343 1.00 87.69 80 CYS A N 1
ATOM 607 C CA . CYS A 1 80 ? 11.694 2.057 -3.908 1.00 87.69 80 CYS A CA 1
ATOM 608 C C . CYS A 1 80 ? 12.838 2.736 -3.134 1.00 87.69 80 CYS A C 1
ATOM 610 O O . CYS A 1 80 ? 13.545 3.565 -3.722 1.00 87.69 80 CYS A O 1
ATOM 612 N N . PRO A 1 81 ? 13.071 2.408 -1.848 1.00 89.12 81 PRO A N 1
ATOM 613 C CA . PRO A 1 81 ? 14.237 2.895 -1.116 1.00 89.12 81 PRO A CA 1
ATOM 614 C C . PRO A 1 81 ? 15.552 2.563 -1.842 1.00 89.12 81 PRO A C 1
ATOM 616 O O . PRO A 1 81 ? 15.636 1.508 -2.470 1.00 89.12 81 PRO A O 1
ATOM 619 N N . PRO A 1 82 ? 16.614 3.384 -1.727 1.00 86.88 82 PRO A N 1
ATOM 620 C CA . PRO A 1 82 ? 17.866 3.156 -2.460 1.00 86.88 82 PRO A CA 1
ATOM 621 C C . PRO A 1 82 ? 18.543 1.806 -2.181 1.00 86.88 82 PRO A C 1
ATOM 623 O O . PRO A 1 82 ? 19.256 1.285 -3.033 1.00 86.88 82 PRO A O 1
ATOM 626 N N . HIS A 1 83 ? 18.352 1.247 -0.983 1.00 87.44 83 HIS A N 1
ATOM 627 C CA . HIS A 1 83 ? 18.895 -0.055 -0.578 1.00 87.44 83 HIS A CA 1
ATOM 628 C C . HIS A 1 83 ? 17.973 -1.241 -0.896 1.00 87.44 83 HIS A C 1
ATOM 630 O O . HIS A 1 83 ? 18.382 -2.382 -0.689 1.00 87.44 83 HIS A O 1
ATOM 636 N N . GLU A 1 84 ? 16.740 -0.993 -1.341 1.00 87.38 84 GLU A N 1
ATOM 637 C CA . GLU A 1 84 ? 15.824 -2.020 -1.840 1.00 87.38 84 GLU A CA 1
ATOM 638 C C . GLU A 1 84 ? 16.180 -2.280 -3.307 1.00 87.38 84 GLU A C 1
ATOM 640 O O . GLU A 1 84 ? 16.120 -1.376 -4.142 1.00 87.38 84 GLU A O 1
ATOM 645 N N . THR A 1 85 ? 16.652 -3.494 -3.608 1.00 79.50 85 THR A N 1
ATOM 646 C CA . THR A 1 85 ? 17.044 -3.855 -4.974 1.00 79.50 85 THR A CA 1
ATOM 647 C C . THR A 1 85 ? 15.821 -3.829 -5.883 1.00 79.50 85 THR A C 1
ATOM 649 O O . THR A 1 85 ? 14.721 -4.208 -5.483 1.00 79.50 85 THR A O 1
ATOM 652 N N . ARG A 1 86 ? 16.011 -3.352 -7.112 1.00 80.44 86 ARG A N 1
ATOM 653 C CA . ARG A 1 86 ? 14.935 -3.192 -8.103 1.00 80.44 86 ARG A CA 1
ATOM 654 C C . ARG A 1 86 ? 14.687 -4.464 -8.920 1.00 80.44 86 ARG A C 1
ATOM 656 O O . ARG A 1 86 ? 13.756 -4.505 -9.714 1.00 80.44 86 ARG A O 1
ATOM 663 N N . ASP A 1 87 ? 15.465 -5.505 -8.654 1.00 77.62 87 ASP A N 1
ATOM 664 C CA . ASP A 1 87 ? 15.388 -6.854 -9.197 1.00 77.62 87 ASP A CA 1
ATOM 665 C C . ASP A 1 87 ? 15.312 -7.900 -8.067 1.00 77.62 87 ASP A C 1
ATOM 667 O O . ASP A 1 87 ? 15.359 -7.577 -6.868 1.00 77.62 87 ASP A O 1
ATOM 671 N N . GLY A 1 88 ? 15.180 -9.174 -8.446 1.00 83.50 88 GLY A N 1
ATOM 672 C CA . GLY A 1 88 ? 15.126 -10.295 -7.517 1.00 83.50 88 GLY A CA 1
ATOM 673 C C . GLY A 1 88 ? 13.971 -10.147 -6.533 1.00 83.50 88 GLY A C 1
ATOM 674 O O . GLY A 1 88 ? 12.896 -9.660 -6.878 1.00 83.50 88 GLY A O 1
ATOM 675 N N . ASP A 1 89 ? 14.189 -10.522 -5.275 1.00 85.81 89 ASP A N 1
ATOM 676 C CA . ASP A 1 89 ? 13.148 -10.437 -4.244 1.00 85.81 89 ASP A CA 1
ATOM 677 C C . ASP A 1 89 ? 12.685 -8.993 -3.985 1.00 85.81 89 ASP A C 1
ATOM 679 O O . ASP A 1 89 ? 11.500 -8.759 -3.741 1.00 85.81 89 ASP A O 1
ATOM 683 N N . GLY A 1 90 ? 13.602 -8.022 -4.078 1.00 87.88 90 GLY A N 1
ATOM 684 C CA . GLY A 1 90 ? 13.336 -6.616 -3.762 1.00 87.88 90 GLY A CA 1
ATOM 685 C C . GLY A 1 90 ? 12.254 -5.990 -4.640 1.00 87.88 90 GLY A C 1
ATOM 686 O O . GLY A 1 90 ? 11.435 -5.205 -4.158 1.00 87.88 90 GLY A O 1
ATOM 687 N N . ALA A 1 91 ? 12.146 -6.424 -5.897 1.00 90.44 91 ALA A N 1
ATOM 688 C CA . ALA A 1 91 ? 11.122 -5.924 -6.804 1.00 90.44 91 ALA A CA 1
ATOM 689 C C . ALA A 1 91 ? 9.684 -6.258 -6.369 1.00 90.44 91 ALA A C 1
ATOM 691 O O . ALA A 1 91 ? 8.753 -5.501 -6.667 1.00 90.44 91 ALA A O 1
ATOM 692 N N . LEU A 1 92 ? 9.489 -7.357 -5.630 1.00 94.69 92 LEU A N 1
ATOM 693 C CA . LEU A 1 92 ? 8.173 -7.784 -5.145 1.00 94.69 92 LEU A CA 1
ATOM 694 C C . LEU A 1 92 ? 7.657 -6.913 -3.989 1.00 94.69 92 LEU A C 1
ATOM 696 O O . LEU A 1 92 ? 6.457 -6.885 -3.701 1.00 94.69 92 LEU A O 1
ATOM 700 N N . PHE A 1 93 ? 8.551 -6.203 -3.299 1.00 96.56 93 PHE A N 1
ATOM 701 C CA . PHE A 1 93 ? 8.250 -5.617 -1.997 1.00 96.56 93 PHE A CA 1
ATOM 702 C C . PHE A 1 93 ? 7.178 -4.520 -2.058 1.00 96.56 93 PHE A C 1
ATOM 704 O O . PHE A 1 93 ? 6.253 -4.522 -1.237 1.00 96.56 93 PHE A O 1
ATOM 711 N N . LYS A 1 94 ? 7.221 -3.653 -3.080 1.00 95.56 94 LYS A N 1
ATOM 712 C CA . LYS A 1 94 ? 6.199 -2.611 -3.290 1.00 95.56 94 LYS A CA 1
ATOM 713 C C . LYS A 1 94 ? 4.808 -3.193 -3.541 1.00 95.56 94 LYS A C 1
ATOM 715 O O . LYS A 1 94 ? 3.826 -2.664 -3.027 1.00 95.56 94 LYS A O 1
ATOM 720 N N . GLY A 1 95 ? 4.712 -4.309 -4.264 1.00 97.69 95 GLY A N 1
ATOM 721 C CA . GLY A 1 95 ? 3.453 -5.022 -4.479 1.00 97.69 95 GLY A CA 1
ATOM 722 C C . GLY A 1 95 ? 2.849 -5.536 -3.171 1.00 97.69 95 GLY A C 1
ATOM 723 O O . GLY A 1 95 ? 1.642 -5.414 -2.951 1.00 97.69 95 GLY A O 1
ATOM 724 N N . ILE A 1 96 ? 3.682 -6.051 -2.257 1.00 98.31 96 ILE A N 1
ATOM 725 C CA . ILE A 1 96 ? 3.243 -6.476 -0.916 1.00 98.31 96 ILE A CA 1
ATOM 726 C C . ILE A 1 96 ? 2.720 -5.280 -0.116 1.00 98.31 96 ILE A C 1
ATOM 728 O O . ILE A 1 96 ? 1.654 -5.373 0.493 1.00 98.31 96 ILE A O 1
ATOM 732 N N . LEU A 1 97 ? 3.421 -4.145 -0.150 1.00 98.62 97 LEU A N 1
ATOM 733 C CA . LEU A 1 97 ? 2.945 -2.916 0.482 1.00 98.62 97 LEU A CA 1
ATOM 734 C C . LEU A 1 97 ? 1.595 -2.460 -0.100 1.00 98.62 97 LEU A C 1
ATOM 736 O O . LEU A 1 97 ? 0.663 -2.194 0.659 1.00 98.62 97 LEU A O 1
ATOM 740 N N . ALA A 1 98 ? 1.462 -2.427 -1.429 1.00 98.69 98 ALA A N 1
ATOM 741 C CA . ALA A 1 98 ? 0.234 -2.021 -2.112 1.00 98.69 98 ALA A CA 1
ATOM 742 C C . ALA A 1 98 ? -0.971 -2.894 -1.726 1.00 98.69 98 ALA A C 1
ATOM 744 O O . ALA A 1 98 ? -2.057 -2.366 -1.477 1.00 98.69 98 ALA A O 1
ATOM 745 N N . ARG A 1 99 ? -0.773 -4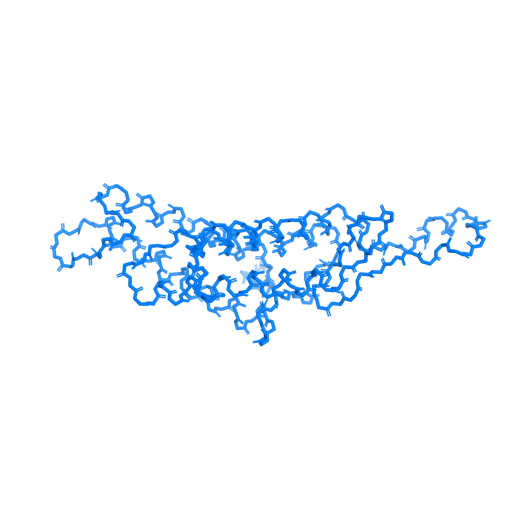.215 -1.592 1.00 98.69 99 ARG A N 1
ATOM 746 C CA . ARG A 1 99 ? -1.810 -5.146 -1.117 1.00 98.69 99 ARG A CA 1
ATOM 747 C C . ARG A 1 99 ? -2.381 -4.714 0.233 1.00 98.69 99 ARG A C 1
ATOM 749 O O . ARG A 1 99 ? -3.598 -4.603 0.370 1.00 98.69 99 ARG A O 1
ATOM 756 N N . TYR A 1 100 ? -1.518 -4.464 1.214 1.00 98.81 100 TYR A N 1
ATOM 757 C CA . TYR A 1 100 ? -1.966 -4.141 2.570 1.00 98.81 100 TYR A CA 1
ATOM 758 C C . TYR A 1 100 ? -2.447 -2.694 2.716 1.00 98.81 100 TYR A C 1
ATOM 760 O O . TYR A 1 100 ? -3.344 -2.432 3.513 1.00 98.81 100 TYR A O 1
ATOM 768 N N . LEU A 1 101 ? -1.943 -1.759 1.904 1.00 98.88 101 LEU A N 1
ATOM 769 C CA . LEU A 1 101 ? -2.538 -0.423 1.798 1.00 98.88 101 LEU A CA 1
ATOM 770 C C . LEU A 1 101 ? -3.974 -0.485 1.263 1.00 98.88 101 LEU A C 1
ATOM 772 O O . LEU A 1 101 ? -4.839 0.223 1.778 1.00 98.88 101 LEU A O 1
ATOM 776 N N . ALA A 1 102 ? -4.259 -1.351 0.286 1.00 98.81 102 ALA A N 1
ATOM 777 C CA . ALA A 1 102 ? -5.627 -1.562 -0.181 1.00 98.81 102 ALA A CA 1
ATOM 778 C C . ALA A 1 102 ? -6.518 -2.212 0.885 1.00 98.81 102 ALA A C 1
ATOM 780 O O . ALA A 1 102 ? -7.672 -1.812 1.033 1.00 98.81 102 ALA A O 1
ATOM 781 N N . ASP A 1 103 ? -5.992 -3.151 1.677 1.00 98.62 103 ASP A N 1
ATOM 782 C CA . ASP A 1 103 ? -6.742 -3.707 2.808 1.00 98.62 103 ASP A CA 1
ATOM 783 C C . ASP A 1 103 ? -7.081 -2.627 3.841 1.00 98.62 103 ASP A C 1
ATOM 785 O O . ASP A 1 103 ? -8.231 -2.545 4.267 1.00 98.62 103 ASP A O 1
ATOM 789 N N . VAL A 1 104 ? -6.138 -1.741 4.181 1.00 98.62 104 VAL A N 1
ATOM 790 C CA . VAL A 1 104 ? -6.409 -0.586 5.054 1.00 98.62 104 VAL A CA 1
ATOM 791 C C . VAL A 1 104 ? -7.465 0.329 4.436 1.00 98.62 104 VAL A C 1
ATOM 793 O O . VAL A 1 104 ? -8.429 0.682 5.113 1.00 98.62 104 VAL A O 1
ATOM 796 N N . ALA A 1 105 ? -7.326 0.683 3.157 1.00 98.44 105 ALA A N 1
ATOM 797 C CA . ALA A 1 105 ? -8.268 1.551 2.453 1.00 98.44 105 ALA A CA 1
ATOM 798 C C . ALA A 1 105 ? -9.706 1.012 2.470 1.00 98.44 105 ALA A C 1
ATOM 800 O O . ALA A 1 105 ? -10.651 1.790 2.580 1.00 98.44 105 ALA A O 1
ATOM 801 N N . LEU A 1 106 ? -9.871 -0.308 2.381 1.00 97.25 106 LEU A N 1
ATOM 802 C CA . LEU A 1 106 ? -11.178 -0.953 2.290 1.00 97.25 106 LEU A CA 1
ATOM 803 C C . LEU A 1 106 ? -11.757 -1.320 3.660 1.00 97.25 106 LEU A C 1
ATOM 805 O O . LEU A 1 106 ? -12.951 -1.131 3.881 1.00 97.25 106 LEU A O 1
ATOM 809 N N . ARG A 1 107 ? -10.929 -1.831 4.576 1.00 96.75 107 ARG A N 1
ATOM 810 C CA . ARG A 1 107 ? -11.384 -2.569 5.766 1.00 96.75 107 ARG A CA 1
ATOM 811 C C . ARG A 1 107 ? -11.113 -1.871 7.094 1.00 96.75 107 ARG A C 1
ATOM 813 O O . ARG A 1 107 ? -11.660 -2.314 8.098 1.00 96.75 107 ARG A O 1
ATOM 820 N N . LEU A 1 108 ? -10.285 -0.822 7.138 1.00 96.25 108 LEU A N 1
ATOM 821 C CA . LEU A 1 108 ? -10.125 -0.048 8.375 1.00 96.25 108 LEU A CA 1
ATOM 822 C C . LEU A 1 108 ? -11.504 0.521 8.793 1.00 96.25 108 LEU A C 1
ATOM 824 O O . LEU A 1 108 ? -12.199 1.043 7.917 1.00 96.25 108 LEU A O 1
ATOM 828 N N . PRO A 1 109 ? -11.912 0.427 10.078 1.00 93.62 109 PRO A N 1
ATOM 829 C CA . PRO A 1 109 ? -13.206 0.929 10.549 1.00 93.62 109 PRO A CA 1
ATOM 830 C C . PRO A 1 109 ? -13.445 2.402 10.196 1.00 93.62 109 PRO A C 1
ATOM 832 O O . PRO A 1 109 ? -12.516 3.201 10.208 1.00 93.62 109 PRO A O 1
ATOM 835 N N . GLU A 1 110 ? -14.686 2.782 9.898 1.00 91.94 110 GLU A N 1
ATOM 836 C CA . GLU A 1 110 ? -15.079 4.162 9.544 1.00 91.94 110 GLU A CA 1
ATOM 837 C C . GLU A 1 110 ? -15.680 4.932 10.732 1.00 91.94 110 GLU A C 1
ATOM 839 O O . GLU A 1 110 ? -16.444 5.879 10.574 1.00 91.94 110 GLU A O 1
ATOM 844 N N . ASP A 1 111 ? -15.326 4.524 11.943 1.00 87.62 111 ASP A N 1
ATOM 845 C CA . ASP A 1 111 ? -15.854 5.017 13.215 1.00 87.62 111 ASP A CA 1
ATOM 846 C C . ASP A 1 111 ? -15.237 6.352 13.684 1.00 87.62 111 ASP A C 1
ATOM 848 O O . ASP A 1 111 ? -15.693 6.945 14.661 1.00 87.62 111 ASP A O 1
ATOM 852 N N . SER A 1 112 ? -14.202 6.854 12.998 1.00 91.12 112 SER A N 1
ATOM 853 C CA . SER A 1 112 ? -13.532 8.114 13.339 1.00 91.12 112 SER A CA 1
ATOM 854 C C . SER A 1 112 ? -13.075 8.902 12.106 1.00 91.12 112 SER A C 1
ATOM 856 O O . SER A 1 112 ? -12.775 8.342 11.046 1.00 91.12 112 SER A O 1
ATOM 858 N N . ARG A 1 113 ? -12.965 10.232 12.247 1.00 94.56 113 ARG A N 1
ATOM 859 C CA . ARG A 1 113 ? -12.483 11.124 11.173 1.00 94.56 113 ARG A CA 1
ATOM 860 C C . ARG A 1 113 ? -11.053 10.789 10.753 1.00 94.56 113 ARG A C 1
ATOM 862 O O . ARG A 1 113 ? -10.732 10.850 9.568 1.00 94.56 113 ARG A O 1
ATOM 869 N N . GLU A 1 114 ? -10.212 10.427 11.714 1.00 95.88 114 GLU A N 1
ATOM 870 C CA . GLU A 1 114 ? -8.827 10.012 11.509 1.00 95.88 114 GLU A CA 1
ATOM 871 C C . GLU A 1 114 ? -8.769 8.716 10.703 1.00 95.88 114 GLU A C 1
ATOM 873 O O . GLU A 1 114 ? -8.021 8.651 9.732 1.00 95.88 114 GLU A O 1
ATOM 878 N N . ASN A 1 115 ? -9.604 7.721 11.027 1.00 95.69 115 ASN A N 1
ATOM 879 C CA . ASN A 1 115 ? -9.663 6.484 10.248 1.00 95.69 115 ASN A CA 1
ATOM 880 C C . ASN A 1 115 ? -10.117 6.735 8.810 1.00 95.69 115 ASN A C 1
ATOM 882 O O . ASN A 1 115 ? -9.478 6.263 7.869 1.00 95.69 115 ASN A O 1
ATOM 886 N N . ILE A 1 116 ? -11.167 7.537 8.618 1.00 96.75 116 ILE A N 1
ATOM 887 C CA . ILE A 1 116 ? -11.644 7.912 7.281 1.00 96.75 116 ILE A CA 1
ATOM 888 C C . ILE A 1 116 ? -10.531 8.617 6.488 1.00 96.75 116 ILE A C 1
ATOM 890 O O . ILE A 1 116 ? -10.329 8.330 5.306 1.00 96.75 116 ILE A O 1
ATOM 894 N N . ALA A 1 117 ? -9.777 9.521 7.121 1.00 98.06 117 ALA A N 1
ATOM 895 C CA . ALA A 1 117 ? -8.642 10.185 6.488 1.00 98.06 117 ALA A CA 1
ATOM 896 C C . ALA A 1 117 ? -7.523 9.194 6.126 1.00 98.06 117 ALA A C 1
ATOM 898 O O . ALA A 1 117 ? -7.032 9.222 4.997 1.00 98.06 117 ALA A O 1
ATOM 899 N N . THR A 1 118 ? -7.164 8.280 7.031 1.00 98.62 118 THR A N 1
ATOM 900 C CA . THR A 1 118 ? -6.164 7.230 6.789 1.00 98.62 118 THR A CA 1
ATOM 901 C C . THR A 1 118 ? -6.557 6.331 5.617 1.00 98.62 118 THR A C 1
ATOM 903 O O . THR A 1 118 ? -5.722 6.084 4.747 1.00 98.62 118 THR A O 1
ATOM 906 N N . ARG A 1 119 ? -7.830 5.923 5.516 1.00 98.50 119 ARG A N 1
ATOM 907 C CA . ARG A 1 119 ? -8.347 5.149 4.370 1.00 98.50 119 ARG A CA 1
ATOM 908 C C . ARG A 1 119 ? -8.161 5.892 3.055 1.00 98.50 119 ARG A C 1
ATOM 910 O O . ARG A 1 119 ? -7.660 5.320 2.091 1.00 98.50 119 ARG A O 1
ATOM 917 N N . LYS A 1 120 ? -8.494 7.188 3.026 1.00 98.19 120 LYS A N 1
ATOM 918 C CA . LYS A 1 120 ? -8.323 8.040 1.837 1.00 98.19 120 LYS A CA 1
ATOM 919 C C . LYS A 1 120 ? -6.858 8.205 1.437 1.00 98.19 120 LYS A C 1
ATOM 921 O O . LYS A 1 120 ? -6.562 8.232 0.245 1.00 98.19 120 LYS A O 1
ATOM 926 N N . VAL A 1 121 ? -5.944 8.326 2.400 1.00 98.56 121 VAL A N 1
ATOM 927 C CA . VAL A 1 121 ? -4.499 8.415 2.126 1.00 98.56 121 VAL A CA 1
ATOM 928 C C . VAL A 1 121 ? -3.976 7.096 1.556 1.00 98.56 121 VAL A C 1
ATOM 930 O O . VAL A 1 121 ? -3.307 7.112 0.525 1.00 98.56 121 VAL A O 1
ATOM 933 N N . ALA A 1 122 ? -4.336 5.961 2.162 1.00 98.75 122 ALA A N 1
ATOM 934 C CA . ALA A 1 122 ? -3.957 4.640 1.667 1.00 98.75 122 ALA A CA 1
ATOM 935 C C . ALA A 1 122 ? -4.497 4.387 0.247 1.00 98.75 122 ALA A C 1
ATOM 937 O O . ALA A 1 122 ? -3.734 4.005 -0.640 1.00 98.75 122 ALA A O 1
ATOM 938 N N . ALA A 1 123 ? -5.777 4.697 0.006 1.00 98.69 123 ALA A N 1
ATOM 939 C CA . ALA A 1 123 ? -6.396 4.579 -1.311 1.00 98.69 123 ALA A CA 1
ATOM 940 C C . ALA A 1 123 ? -5.681 5.441 -2.359 1.00 98.69 123 ALA A C 1
ATOM 942 O O . ALA A 1 123 ? -5.369 4.963 -3.446 1.00 98.69 123 ALA A O 1
ATOM 943 N N . ARG A 1 124 ? -5.373 6.699 -2.020 1.00 98.44 124 ARG A N 1
ATOM 944 C CA . ARG A 1 124 ? -4.676 7.621 -2.922 1.00 98.44 124 ARG A CA 1
ATOM 945 C C . ARG A 1 124 ? -3.306 7.096 -3.331 1.00 98.44 124 ARG A C 1
ATOM 947 O O . ARG A 1 124 ? -2.984 7.185 -4.507 1.00 98.44 124 ARG A O 1
ATOM 954 N N . MET A 1 125 ? -2.526 6.548 -2.396 1.00 98.75 125 MET A N 1
ATOM 955 C CA . MET A 1 125 ? -1.206 6.001 -2.725 1.00 98.75 125 MET A CA 1
ATOM 956 C C . MET A 1 125 ? -1.303 4.836 -3.711 1.00 98.75 125 MET A C 1
ATOM 958 O O . MET A 1 125 ? -0.562 4.793 -4.690 1.00 98.75 125 MET A O 1
ATOM 962 N N . VAL A 1 126 ? -2.245 3.913 -3.489 1.00 98.81 126 VAL A N 1
ATOM 963 C CA . VAL A 1 126 ? -2.456 2.773 -4.392 1.00 98.81 126 VAL A CA 1
ATOM 964 C C . VAL A 1 126 ? -2.920 3.249 -5.770 1.00 98.81 126 VAL A C 1
ATOM 966 O O . VAL A 1 126 ? -2.332 2.857 -6.772 1.00 98.81 126 VAL A O 1
ATOM 969 N N . MET A 1 127 ? -3.919 4.134 -5.832 1.00 98.75 127 MET A N 1
ATOM 970 C CA . MET A 1 127 ? -4.463 4.623 -7.104 1.00 98.75 127 MET A CA 1
ATOM 971 C C . MET A 1 127 ? -3.446 5.453 -7.898 1.00 98.75 127 MET A C 1
ATOM 973 O O . MET A 1 127 ? -3.272 5.207 -9.087 1.00 98.75 127 MET A O 1
ATOM 977 N N . ALA A 1 128 ? -2.729 6.377 -7.248 1.00 98.62 128 ALA A N 1
ATOM 978 C CA . ALA A 1 128 ? -1.698 7.187 -7.901 1.00 98.62 128 ALA A CA 1
ATOM 979 C C . ALA A 1 128 ? -0.543 6.320 -8.418 1.00 98.62 128 ALA A C 1
ATOM 981 O O . ALA A 1 128 ? -0.049 6.529 -9.523 1.00 98.62 128 ALA A O 1
ATOM 982 N N . SER A 1 129 ? -0.137 5.312 -7.641 1.00 98.62 129 SER A N 1
ATOM 983 C CA . SER A 1 129 ? 0.882 4.357 -8.076 1.00 98.62 129 SER A CA 1
ATOM 984 C C . SER A 1 129 ? 0.408 3.528 -9.267 1.00 98.62 129 SER A C 1
ATOM 986 O O . SER A 1 129 ? 1.172 3.337 -10.206 1.00 98.62 129 SER A O 1
ATOM 988 N N . ALA A 1 130 ? -0.839 3.047 -9.250 1.00 98.56 130 ALA A N 1
ATOM 989 C CA . ALA A 1 130 ? -1.404 2.250 -10.335 1.00 98.56 130 ALA A CA 1
ATOM 990 C C . ALA A 1 130 ? -1.529 3.056 -11.633 1.00 98.56 130 ALA A C 1
ATOM 992 O O . ALA A 1 130 ? -1.166 2.558 -12.695 1.00 98.56 130 ALA A O 1
ATOM 993 N N . GLU A 1 131 ? -1.982 4.308 -11.545 1.00 98.44 131 GLU A N 1
ATOM 994 C CA . GLU A 1 131 ? -2.029 5.228 -12.682 1.00 98.44 131 GLU A CA 1
ATOM 995 C C . GLU A 1 131 ? -0.626 5.485 -13.243 1.00 98.44 131 GLU A C 1
ATOM 997 O O . GLU A 1 131 ? -0.410 5.381 -14.451 1.00 98.44 131 GLU A O 1
ATOM 1002 N N . SER A 1 132 ? 0.347 5.759 -12.369 1.00 98.38 132 SER A N 1
ATOM 1003 C CA . SER A 1 132 ? 1.732 5.985 -12.781 1.00 98.38 132 SER A CA 1
ATOM 1004 C C . SER A 1 132 ? 2.324 4.747 -13.457 1.00 98.38 132 SER A C 1
ATOM 1006 O O . SER A 1 132 ? 2.806 4.848 -14.582 1.00 98.38 132 SER A O 1
ATOM 1008 N N . LEU A 1 133 ? 2.193 3.569 -12.844 1.00 97.38 133 LEU A N 1
ATOM 1009 C CA . LEU A 1 133 ? 2.664 2.309 -13.415 1.00 97.38 133 LEU A CA 1
ATOM 1010 C C . LEU A 1 133 ? 2.015 2.018 -14.770 1.00 97.38 133 LEU A C 1
ATOM 1012 O O . LEU A 1 133 ? 2.689 1.589 -15.704 1.00 97.38 133 LEU A O 1
ATOM 1016 N N . TRP A 1 134 ? 0.706 2.245 -14.885 1.00 97.44 134 TRP A N 1
ATOM 1017 C CA . TRP A 1 134 ? -0.019 2.015 -16.127 1.00 97.44 134 TRP A CA 1
ATOM 1018 C C . TRP A 1 134 ? 0.468 2.940 -17.241 1.00 97.44 134 TRP A C 1
ATOM 1020 O O . TRP A 1 134 ? 0.640 2.485 -18.369 1.00 97.44 134 TRP A O 1
ATOM 1030 N N . ASN A 1 135 ? 0.726 4.212 -16.941 1.00 96.69 135 ASN A N 1
ATOM 1031 C CA . ASN A 1 135 ? 1.194 5.185 -17.927 1.00 96.69 135 ASN A CA 1
ATOM 1032 C C . ASN A 1 135 ? 2.626 4.913 -18.408 1.00 96.69 135 ASN A C 1
ATOM 1034 O O . ASN A 1 135 ? 2.922 5.178 -19.568 1.00 96.69 135 ASN A O 1
ATOM 1038 N N . HIS A 1 136 ? 3.471 4.344 -17.548 1.00 95.06 136 HIS A N 1
ATOM 1039 C CA . HIS A 1 136 ? 4.863 4.003 -17.859 1.00 95.06 136 HIS A CA 1
ATOM 1040 C C . HIS A 1 136 ? 5.052 2.544 -18.318 1.00 95.06 136 HIS A C 1
ATOM 1042 O O . HIS A 1 136 ? 6.179 2.078 -18.502 1.00 95.06 136 HIS A O 1
ATOM 1048 N N . ARG A 1 137 ? 3.964 1.780 -18.481 1.00 94.56 137 ARG A N 1
ATOM 1049 C CA . ARG A 1 137 ? 4.040 0.394 -18.957 1.00 94.56 137 ARG A CA 1
ATOM 1050 C C . ARG A 1 137 ? 4.527 0.354 -20.404 1.00 94.56 137 ARG A C 1
ATOM 1052 O O . ARG A 1 137 ? 4.204 1.221 -21.215 1.00 94.56 137 ARG A O 1
ATOM 1059 N N . LEU A 1 138 ? 5.196 -0.732 -20.749 1.00 92.38 138 LEU A N 1
ATOM 1060 C CA . LEU A 1 138 ? 5.548 -1.045 -22.124 1.00 92.38 138 LEU A CA 1
ATOM 1061 C C . LEU A 1 138 ? 4.589 -2.096 -22.668 1.00 92.38 138 LEU A C 1
ATOM 1063 O O . LEU A 1 138 ? 4.246 -3.041 -21.966 1.00 92.38 138 LEU A O 1
ATOM 1067 N N . GLU A 1 139 ? 4.142 -1.943 -23.908 1.00 90.19 139 GLU A N 1
ATOM 1068 C CA . GLU A 1 139 ? 3.255 -2.911 -24.550 1.00 90.19 139 GLU A CA 1
ATOM 1069 C C . GLU A 1 139 ? 4.053 -3.820 -25.490 1.00 90.19 139 GLU A C 1
ATOM 1071 O O . GLU A 1 139 ? 4.765 -3.344 -26.377 1.00 90.19 139 GLU A O 1
ATOM 1076 N N . VAL A 1 140 ? 3.942 -5.134 -25.288 1.00 85.69 140 VAL A N 1
ATOM 1077 C CA . VAL A 1 140 ? 4.603 -6.170 -26.091 1.00 85.69 140 VAL A CA 1
ATOM 1078 C C . VAL A 1 140 ? 3.558 -7.200 -26.485 1.00 85.69 140 VAL A C 1
ATOM 1080 O O . VAL A 1 140 ? 2.922 -7.789 -25.616 1.00 85.69 140 VAL A O 1
ATOM 1083 N N . ASP A 1 141 ? 3.348 -7.394 -27.788 1.00 86.25 141 ASP A N 1
ATOM 1084 C CA . ASP A 1 141 ? 2.316 -8.292 -28.332 1.00 86.25 141 ASP A CA 1
ATOM 1085 C C . ASP A 1 141 ? 0.909 -8.055 -27.732 1.00 86.25 141 ASP A C 1
ATOM 1087 O O . ASP A 1 141 ? 0.133 -8.986 -27.523 1.00 86.25 141 ASP A O 1
ATOM 1091 N N . GLY A 1 142 ? 0.577 -6.792 -27.435 1.00 86.50 142 GLY A N 1
ATOM 1092 C CA . GLY A 1 142 ? -0.700 -6.394 -26.831 1.00 86.50 142 GLY A CA 1
ATOM 1093 C C . GLY A 1 142 ? -0.810 -6.647 -25.321 1.00 86.50 142 GLY A C 1
ATOM 1094 O O . GLY A 1 142 ? -1.885 -6.459 -24.751 1.00 86.50 142 GLY A O 1
ATOM 1095 N N . LEU A 1 143 ? 0.271 -7.073 -24.661 1.00 87.81 143 LEU A N 1
ATOM 1096 C CA . LEU A 1 143 ? 0.323 -7.315 -23.219 1.00 87.81 143 LEU A CA 1
ATOM 1097 C C . LEU A 1 143 ? 1.216 -6.288 -22.508 1.00 87.81 143 LEU A C 1
ATOM 1099 O O . LEU A 1 143 ? 2.246 -5.884 -23.055 1.00 87.81 143 LEU A O 1
ATOM 1103 N N . PRO A 1 144 ? 0.851 -5.864 -21.284 1.00 92.06 144 PRO A N 1
ATOM 1104 C CA . PRO A 1 144 ? 1.646 -4.911 -20.530 1.00 92.06 144 PRO A CA 1
ATOM 1105 C C . PRO A 1 144 ? 2.861 -5.582 -19.878 1.00 92.06 144 PRO A C 1
ATOM 1107 O O . PRO A 1 144 ? 2.756 -6.651 -19.277 1.00 92.06 144 PRO A O 1
ATOM 1110 N N . ILE A 1 145 ? 3.996 -4.897 -19.949 1.00 92.12 145 ILE A N 1
ATOM 1111 C CA . ILE A 1 145 ? 5.219 -5.162 -19.198 1.00 92.12 145 ILE A CA 1
ATOM 1112 C C . ILE A 1 145 ? 5.440 -3.980 -18.261 1.00 92.12 145 ILE A C 1
ATOM 1114 O O . ILE A 1 145 ? 5.506 -2.826 -18.694 1.00 92.12 145 ILE A O 1
ATOM 1118 N N . PHE A 1 146 ? 5.534 -4.272 -16.968 1.00 93.31 146 PHE A N 1
ATOM 1119 C CA . PHE A 1 146 ? 5.667 -3.253 -15.932 1.00 93.31 146 PHE A CA 1
ATOM 1120 C C . PHE A 1 146 ? 7.123 -2.979 -15.567 1.00 93.31 146 PHE A C 1
ATOM 1122 O O . PHE A 1 146 ? 7.942 -3.898 -15.541 1.00 93.31 146 PHE A O 1
ATOM 1129 N N . ALA A 1 147 ? 7.407 -1.713 -15.259 1.00 89.88 147 ALA A N 1
ATOM 1130 C CA . ALA A 1 147 ? 8.701 -1.247 -14.784 1.00 89.88 147 ALA A CA 1
ATOM 1131 C C . ALA A 1 147 ? 8.943 -1.654 -13.323 1.00 89.88 147 ALA A C 1
ATOM 1133 O O . ALA A 1 147 ? 8.009 -1.711 -12.513 1.00 89.88 147 ALA A O 1
ATOM 1134 N N . SER A 1 148 ? 10.210 -1.874 -12.963 1.00 88.19 148 SER A N 1
ATOM 1135 C CA . SER A 1 148 ? 10.609 -2.056 -11.561 1.00 88.19 148 SER A CA 1
ATOM 1136 C C . SER A 1 148 ? 10.464 -0.764 -10.750 1.00 88.19 148 SER A C 1
ATOM 1138 O O . SER A 1 148 ? 10.150 -0.817 -9.557 1.00 88.19 148 SER A O 1
ATOM 1140 N N . GLU A 1 149 ? 10.624 0.397 -11.390 1.00 91.38 149 GLU A N 1
ATOM 1141 C CA . GLU A 1 149 ? 10.335 1.717 -10.832 1.00 91.38 149 GLU A CA 1
ATOM 1142 C C . GLU A 1 149 ? 9.038 2.272 -11.409 1.00 91.38 149 GLU A C 1
ATOM 1144 O O . GLU A 1 149 ? 8.903 2.430 -12.615 1.00 91.38 149 GLU A O 1
ATOM 1149 N N . TRP A 1 150 ? 8.079 2.602 -10.550 1.00 94.81 150 TRP A N 1
ATOM 1150 C CA . TRP A 1 150 ? 6.735 2.972 -11.004 1.00 94.81 150 TRP A CA 1
ATOM 1151 C C . TRP A 1 150 ? 6.636 4.419 -11.495 1.00 94.81 150 TRP A C 1
ATOM 1153 O O . TRP A 1 150 ? 5.581 4.826 -11.970 1.00 94.81 150 TRP A O 1
ATOM 1163 N N . THR A 1 151 ? 7.732 5.177 -11.401 1.00 93.88 151 THR A N 1
ATOM 1164 C CA . THR A 1 151 ? 7.878 6.541 -11.928 1.00 93.88 151 THR A CA 1
ATOM 1165 C C . THR A 1 151 ? 8.701 6.616 -13.217 1.00 93.88 151 THR A C 1
ATOM 1167 O O . THR A 1 151 ? 9.001 7.720 -13.663 1.00 93.88 151 THR A O 1
ATOM 1170 N N . GLU A 1 152 ? 9.142 5.485 -13.771 1.00 91.81 152 GLU A N 1
ATOM 1171 C CA . GLU A 1 152 ? 9.972 5.434 -14.978 1.00 91.81 152 GLU A CA 1
ATOM 1172 C C . GLU A 1 152 ? 9.369 4.495 -16.022 1.00 91.81 152 GLU A C 1
ATOM 1174 O O . GLU A 1 152 ? 8.766 3.482 -15.676 1.00 91.81 152 GLU A O 1
ATOM 1179 N N . ASP A 1 153 ? 9.584 4.815 -17.302 1.00 90.56 153 ASP A N 1
ATOM 1180 C CA . ASP A 1 153 ? 9.184 3.963 -18.425 1.00 90.56 153 ASP A CA 1
ATOM 1181 C C . ASP A 1 153 ? 9.833 2.576 -18.336 1.00 90.56 153 ASP A C 1
ATOM 1183 O O . ASP A 1 153 ? 11.058 2.455 -18.205 1.00 90.56 153 ASP A O 1
ATOM 1187 N N . ALA A 1 154 ? 9.012 1.533 -18.483 1.00 86.38 154 ALA A N 1
ATOM 1188 C CA . ALA A 1 154 ? 9.471 0.156 -18.604 1.00 86.38 154 ALA A CA 1
ATOM 1189 C C . ALA A 1 154 ? 10.349 -0.005 -19.851 1.00 86.38 154 ALA A C 1
ATOM 1191 O O . ALA A 1 154 ? 10.060 0.551 -20.915 1.00 86.38 154 ALA A O 1
ATOM 1192 N N . ARG A 1 155 ? 11.425 -0.790 -19.743 1.00 81.25 155 ARG A N 1
ATOM 1193 C CA . ARG A 1 155 ? 12.405 -0.948 -20.829 1.00 81.25 155 ARG A CA 1
ATOM 1194 C C . ARG A 1 155 ? 12.365 -2.354 -21.431 1.00 81.25 155 ARG A C 1
ATOM 1196 O O . ARG A 1 155 ? 12.400 -3.359 -20.729 1.00 81.25 155 ARG A O 1
ATOM 1203 N N . LEU A 1 156 ? 12.344 -2.434 -22.765 1.00 65.81 156 LEU A N 1
ATOM 1204 C CA . LEU A 1 156 ? 12.586 -3.678 -23.511 1.00 65.81 156 LEU A CA 1
ATOM 1205 C C . LEU A 1 156 ? 14.101 -3.883 -23.706 1.00 65.81 156 LEU A C 1
ATOM 1207 O O . LEU A 1 156 ? 14.844 -2.908 -23.864 1.00 65.81 156 LEU A O 1
ATOM 1211 N N . PRO A 1 157 ? 14.579 -5.137 -23.809 1.00 54.88 157 PRO A N 1
ATOM 1212 C CA . PRO A 1 157 ? 15.918 -5.404 -24.309 1.00 54.88 157 PRO A CA 1
ATOM 1213 C C . PRO A 1 157 ? 16.079 -4.851 -25.720 1.00 54.88 157 PRO A C 1
ATOM 1215 O O . PRO A 1 157 ? 15.294 -5.166 -26.616 1.00 54.88 157 PRO A O 1
ATOM 1218 N N . HIS A 1 158 ? 17.158 -4.106 -25.945 1.00 48.44 158 HIS A N 1
ATOM 1219 C CA . HIS A 1 158 ? 17.643 -3.808 -27.287 1.00 48.44 158 HIS A CA 1
ATOM 1220 C C . HIS A 1 158 ? 18.257 -5.078 -27.905 1.00 48.44 158 HIS A C 1
ATOM 1222 O O . HIS A 1 158 ? 19.468 -5.182 -28.036 1.00 48.44 158 HIS A O 1
ATOM 1228 N N . ASN A 1 159 ? 17.424 -6.047 -28.298 1.00 43.03 159 ASN A N 1
ATOM 1229 C CA . ASN A 1 159 ? 17.837 -7.214 -29.091 1.00 43.03 159 ASN A CA 1
ATOM 1230 C C . ASN A 1 159 ? 17.291 -7.157 -30.534 1.00 43.03 159 ASN A C 1
ATOM 1232 O O . ASN A 1 159 ? 17.028 -8.189 -31.141 1.00 43.03 159 ASN A O 1
ATOM 1236 N N . TYR A 1 160 ? 17.142 -5.958 -31.109 1.00 40.84 160 TYR A N 1
ATOM 1237 C CA . TYR A 1 160 ? 16.979 -5.771 -32.565 1.00 40.84 160 TYR A CA 1
ATOM 1238 C C . TYR A 1 160 ? 18.333 -5.577 -33.286 1.00 40.84 160 TYR A C 1
ATOM 1240 O O . TYR A 1 160 ? 18.404 -4.999 -34.367 1.00 40.84 160 TYR A O 1
ATOM 1248 N N . GLY A 1 161 ? 19.423 -6.064 -32.689 1.00 46.62 161 GLY A N 1
ATOM 1249 C CA . GLY A 1 161 ? 20.726 -6.249 -33.329 1.00 46.62 161 GLY A CA 1
ATOM 1250 C C . GLY A 1 161 ? 21.058 -7.739 -33.386 1.00 46.62 161 GLY A C 1
ATOM 1251 O O . GLY A 1 161 ? 20.591 -8.491 -32.533 1.00 46.62 161 GLY A O 1
ATOM 1252 N N . LEU A 1 162 ? 21.812 -8.157 -34.412 1.00 45.59 162 LEU A N 1
ATOM 1253 C CA . LEU A 1 162 ? 22.312 -9.527 -34.620 1.00 45.59 162 LEU A CA 1
ATOM 1254 C C . LEU A 1 162 ? 22.633 -10.213 -33.280 1.00 45.59 162 LEU A C 1
ATOM 1256 O O . LEU A 1 162 ? 23.346 -9.641 -32.461 1.00 45.59 162 LEU A O 1
ATOM 1260 N N . GLY A 1 163 ? 22.061 -11.403 -33.064 1.00 46.81 163 GLY A N 1
ATOM 1261 C CA . GLY A 1 163 ? 22.143 -12.143 -31.800 1.00 46.81 163 GLY A CA 1
ATOM 1262 C C . GLY A 1 163 ? 23.576 -12.364 -31.287 1.00 46.81 163 GLY A C 1
ATOM 1263 O O . GLY A 1 163 ? 24.533 -12.172 -32.036 1.00 46.81 163 GLY A O 1
ATOM 1264 N N . PRO A 1 164 ? 23.729 -12.784 -30.016 1.00 49.72 164 PRO A N 1
ATOM 1265 C CA . PRO A 1 164 ? 25.023 -12.824 -29.340 1.00 49.72 164 PRO A CA 1
ATOM 1266 C C . PRO A 1 164 ? 26.031 -13.647 -30.146 1.00 49.72 164 PRO A C 1
ATOM 1268 O O . PRO A 1 164 ? 25.789 -14.813 -30.462 1.00 49.72 164 PRO A O 1
ATOM 1271 N N . ALA A 1 165 ? 27.172 -13.042 -30.467 1.00 56.66 165 ALA A N 1
ATOM 1272 C CA . ALA A 1 165 ? 28.247 -13.678 -31.218 1.00 56.66 165 ALA A CA 1
ATOM 1273 C C . ALA A 1 165 ? 29.079 -14.626 -30.334 1.00 56.66 165 ALA A C 1
ATOM 1275 O O . ALA A 1 165 ? 29.910 -15.382 -30.840 1.00 56.66 165 ALA A O 1
ATOM 1276 N N . SER A 1 166 ? 28.868 -14.612 -29.011 1.00 55.34 166 SER A N 1
ATOM 1277 C CA . SER A 1 166 ? 29.550 -15.507 -28.074 1.00 55.34 166 SER A CA 1
ATOM 1278 C C . SER A 1 166 ? 28.720 -15.864 -26.832 1.00 55.34 166 SER A C 1
ATOM 1280 O O . SER A 1 166 ? 27.801 -15.149 -26.435 1.00 55.34 166 SER A O 1
ATOM 1282 N N . ILE A 1 167 ? 29.096 -16.960 -26.158 1.00 55.47 167 ILE A N 1
ATOM 1283 C CA . ILE A 1 167 ? 28.488 -17.416 -24.890 1.00 55.47 167 ILE A CA 1
ATOM 1284 C C . ILE A 1 167 ? 28.676 -16.373 -23.777 1.00 55.47 167 ILE A C 1
ATOM 1286 O O . ILE A 1 167 ? 27.789 -16.190 -22.952 1.00 55.47 167 ILE A O 1
ATOM 1290 N N . SER A 1 168 ? 29.791 -15.636 -23.780 1.00 51.66 168 SER A N 1
ATOM 1291 C CA . SER A 1 168 ? 30.036 -14.554 -22.817 1.00 51.66 168 SER A CA 1
ATOM 1292 C C . SER A 1 168 ? 29.074 -13.375 -23.009 1.00 51.66 168 SER A C 1
ATOM 1294 O O . SER A 1 168 ? 28.734 -12.699 -22.045 1.00 51.66 168 SER A O 1
ATOM 1296 N N . GLU A 1 169 ? 28.608 -13.154 -24.237 1.00 51.03 169 GLU A N 1
ATOM 1297 C CA . GLU A 1 169 ? 27.638 -12.117 -24.609 1.00 51.03 169 GLU A CA 1
ATOM 1298 C C . GLU A 1 169 ? 26.196 -12.580 -24.347 1.00 51.03 169 GLU A C 1
ATOM 1300 O O . GLU A 1 169 ? 25.354 -11.788 -23.942 1.00 51.03 169 GLU A O 1
ATOM 1305 N N . ALA A 1 170 ? 25.928 -13.887 -24.465 1.00 52.12 170 ALA A N 1
ATOM 1306 C CA . ALA A 1 170 ? 24.673 -14.502 -24.027 1.00 52.12 170 ALA A CA 1
ATOM 1307 C C . ALA A 1 170 ? 24.511 -14.486 -22.493 1.00 52.12 170 ALA A C 1
ATOM 1309 O O . ALA A 1 170 ? 23.404 -14.320 -21.992 1.00 52.12 170 ALA A O 1
ATOM 1310 N N . VAL A 1 171 ? 25.607 -14.621 -21.739 1.00 51.25 171 VAL A N 1
ATOM 1311 C CA . VAL A 1 171 ? 25.616 -14.474 -20.269 1.00 51.25 171 VAL A CA 1
ATOM 1312 C C . VAL A 1 171 ? 25.619 -12.992 -19.857 1.00 51.25 171 VAL A C 1
ATOM 1314 O O . VAL A 1 171 ? 25.115 -12.649 -18.791 1.00 51.25 171 VAL A O 1
ATOM 1317 N N . GLY A 1 172 ? 26.132 -12.112 -20.724 1.00 42.78 172 GLY A N 1
ATOM 1318 C CA . GLY A 1 172 ? 26.074 -10.653 -20.613 1.00 42.78 172 GLY A CA 1
ATOM 1319 C C . GLY A 1 172 ? 24.805 -10.013 -21.185 1.00 42.78 172 GLY A C 1
ATOM 1320 O O . GLY A 1 172 ? 24.745 -8.785 -21.240 1.00 42.78 172 GLY A O 1
ATOM 1321 N N . LEU A 1 173 ? 23.803 -10.808 -21.601 1.00 47.28 173 LEU A N 1
ATOM 1322 C CA . LEU A 1 173 ? 22.459 -10.314 -21.901 1.00 47.28 173 LEU A CA 1
ATOM 1323 C C . LEU A 1 173 ? 21.972 -9.590 -20.652 1.00 47.28 173 LEU A C 1
ATOM 1325 O O . LEU A 1 173 ? 21.644 -10.224 -19.651 1.00 47.28 173 LEU A O 1
ATOM 1329 N N . VAL A 1 174 ? 22.018 -8.261 -20.727 1.00 48.34 174 VAL A N 1
ATOM 1330 C CA . VAL A 1 174 ? 21.655 -7.311 -19.681 1.00 48.34 174 VAL A CA 1
ATOM 1331 C C . VAL A 1 174 ? 20.458 -7.868 -18.916 1.00 48.34 174 VAL A C 1
ATOM 1333 O O . VAL A 1 174 ? 19.392 -8.076 -19.500 1.00 48.34 174 VAL A O 1
ATOM 1336 N N . ARG A 1 175 ? 20.657 -8.186 -17.629 1.00 52.34 175 ARG A N 1
ATOM 1337 C CA . ARG A 1 175 ? 19.547 -8.458 -16.716 1.00 52.34 175 ARG A CA 1
ATOM 1338 C C . ARG A 1 175 ? 18.693 -7.200 -16.730 1.00 52.34 175 ARG A C 1
ATOM 1340 O O . ARG A 1 175 ? 19.138 -6.151 -16.288 1.00 52.34 175 ARG A O 1
ATOM 1347 N N . ILE A 1 176 ? 17.539 -7.300 -17.365 1.00 59.16 176 ILE A N 1
ATOM 1348 C CA . ILE A 1 176 ? 16.539 -6.245 -17.393 1.00 59.16 176 ILE A CA 1
ATOM 1349 C C . ILE A 1 176 ? 15.552 -6.647 -16.322 1.00 59.16 176 ILE A C 1
ATOM 1351 O O . ILE A 1 176 ? 14.958 -7.725 -16.429 1.00 59.16 176 ILE A O 1
ATOM 1355 N N . ASP A 1 177 ? 15.451 -5.821 -15.287 1.00 65.31 177 ASP A N 1
ATOM 1356 C CA . ASP A 1 177 ? 14.624 -6.063 -14.108 1.00 65.31 177 ASP A CA 1
ATOM 1357 C C . ASP A 1 177 ? 13.203 -6.463 -14.522 1.00 65.31 177 ASP A C 1
ATOM 1359 O O . ASP A 1 177 ? 12.627 -7.393 -13.972 1.00 65.31 177 ASP A O 1
ATOM 1363 N N . GLU A 1 178 ? 12.662 -5.847 -15.575 1.00 72.00 178 GLU A N 1
ATOM 1364 C CA . GLU A 1 178 ? 11.314 -6.083 -16.093 1.00 72.00 178 GLU A CA 1
ATOM 1365 C C . GLU A 1 178 ? 11.069 -7.511 -16.613 1.00 72.00 178 GLU A C 1
ATOM 1367 O O . GLU A 1 178 ? 9.917 -7.900 -16.802 1.00 72.00 178 GLU A O 1
ATOM 1372 N N . ARG A 1 179 ? 12.107 -8.333 -16.815 1.00 74.06 179 ARG A N 1
ATOM 1373 C CA . ARG A 1 179 ? 11.948 -9.775 -17.089 1.00 74.06 179 ARG A CA 1
ATOM 1374 C C . ARG A 1 179 ? 11.777 -10.620 -15.830 1.00 74.06 179 ARG A C 1
ATOM 1376 O O . ARG A 1 179 ? 11.433 -11.797 -15.947 1.00 74.06 179 ARG A O 1
ATOM 1383 N N . ASP A 1 180 ? 12.045 -10.060 -14.658 1.00 82.62 180 ASP A N 1
ATOM 1384 C CA . ASP A 1 180 ? 11.895 -10.764 -13.397 1.00 82.62 180 ASP A CA 1
ATOM 1385 C C . ASP A 1 180 ? 10.412 -10.956 -13.057 1.00 82.62 180 ASP A C 1
ATOM 1387 O O . ASP A 1 180 ? 9.585 -10.042 -13.158 1.00 82.62 180 ASP A O 1
ATOM 1391 N N . LEU A 1 181 ? 10.071 -12.171 -12.626 1.00 87.38 181 LEU A N 1
ATOM 1392 C CA . LEU A 1 181 ? 8.720 -12.509 -12.200 1.00 87.38 181 LEU A CA 1
ATOM 1393 C C . LEU A 1 181 ? 8.303 -11.656 -11.000 1.00 87.38 181 LEU A C 1
ATOM 1395 O O . LEU A 1 181 ? 7.135 -11.294 -10.892 1.00 87.38 181 LEU A O 1
ATOM 1399 N N . SER A 1 182 ? 9.240 -11.319 -10.113 1.00 92.38 182 SER A N 1
ATOM 1400 C CA . SER A 1 182 ? 8.981 -10.464 -8.955 1.00 92.38 182 SER A CA 1
ATOM 1401 C C . SER A 1 182 ? 8.535 -9.054 -9.357 1.00 92.38 182 SER A C 1
ATOM 1403 O O . SER A 1 182 ? 7.565 -8.558 -8.783 1.00 92.38 182 SER A O 1
ATOM 1405 N N . VAL A 1 183 ? 9.164 -8.443 -10.373 1.00 92.12 183 VAL A N 1
ATOM 1406 C CA . VAL A 1 183 ? 8.761 -7.138 -10.932 1.00 92.12 183 VAL A CA 1
ATOM 1407 C C . VAL A 1 183 ? 7.346 -7.220 -11.490 1.00 92.12 183 VAL A C 1
ATOM 1409 O O . VAL A 1 183 ? 6.481 -6.427 -11.108 1.00 92.12 183 VAL A O 1
ATOM 1412 N N . GLN A 1 184 ? 7.080 -8.211 -12.344 1.00 94.69 184 GLN A N 1
ATOM 1413 C CA . GLN A 1 184 ? 5.764 -8.342 -12.970 1.00 94.69 184 GLN A CA 1
ATOM 1414 C C . GLN A 1 184 ? 4.670 -8.645 -11.942 1.00 94.69 184 GLN A C 1
ATOM 1416 O O . GLN A 1 184 ? 3.599 -8.040 -11.980 1.00 94.69 184 GLN A O 1
ATOM 1421 N N . LEU A 1 185 ? 4.942 -9.522 -10.973 1.00 96.31 185 LEU A N 1
ATOM 1422 C CA . LEU A 1 185 ? 4.009 -9.834 -9.893 1.00 96.31 185 LEU A CA 1
ATOM 1423 C C . LEU A 1 185 ? 3.708 -8.598 -9.037 1.00 96.31 185 LEU A C 1
ATOM 1425 O O . LEU A 1 185 ? 2.553 -8.371 -8.690 1.00 96.31 185 LEU A O 1
ATOM 1429 N N . SER A 1 186 ? 4.718 -7.776 -8.744 1.00 96.75 186 SER A N 1
ATOM 1430 C CA . SER A 1 186 ? 4.562 -6.511 -8.017 1.00 96.75 186 SER A CA 1
ATOM 1431 C C . SER A 1 186 ? 3.609 -5.551 -8.737 1.00 96.75 186 SER A C 1
ATOM 1433 O O . SER A 1 186 ? 2.688 -5.013 -8.118 1.00 96.75 186 SER A O 1
ATOM 1435 N N . GLY A 1 187 ? 3.776 -5.396 -10.056 1.00 96.81 187 GLY A N 1
ATOM 1436 C CA . GLY A 1 187 ? 2.898 -4.567 -10.884 1.00 96.81 187 GLY A CA 1
ATOM 1437 C C . GLY A 1 187 ? 1.456 -5.080 -10.933 1.00 96.81 187 GLY A C 1
ATOM 1438 O O . GLY A 1 187 ? 0.516 -4.316 -10.716 1.00 96.81 187 GLY A O 1
ATOM 1439 N N . TRP A 1 188 ? 1.261 -6.388 -11.114 1.00 97.69 188 TRP A N 1
ATOM 1440 C CA . TRP A 1 188 ? -0.078 -6.987 -11.087 1.00 97.69 188 TRP A CA 1
ATOM 1441 C C . TRP A 1 188 ? -0.746 -6.890 -9.714 1.00 97.69 188 TRP A C 1
ATOM 1443 O O . TRP A 1 188 ? -1.931 -6.577 -9.632 1.00 97.69 188 TRP A O 1
ATOM 1453 N N . MET A 1 189 ? 0.001 -7.089 -8.624 1.00 98.50 189 MET A N 1
ATOM 1454 C CA . MET A 1 189 ? -0.515 -6.893 -7.266 1.00 98.50 189 MET A CA 1
ATOM 1455 C C . MET A 1 189 ? -1.013 -5.462 -7.047 1.00 98.50 189 MET A C 1
ATOM 1457 O O . MET A 1 189 ? -2.035 -5.278 -6.387 1.00 98.50 189 MET A O 1
ATOM 1461 N N . LEU A 1 190 ? -0.322 -4.463 -7.606 1.00 98.69 190 LEU A N 1
ATOM 1462 C CA . LEU A 1 190 ? -0.750 -3.069 -7.546 1.00 98.69 190 LEU A CA 1
ATOM 1463 C C . LEU A 1 190 ? -2.046 -2.827 -8.330 1.00 98.69 190 LEU A C 1
ATOM 1465 O O . LEU A 1 190 ? -2.961 -2.196 -7.801 1.00 98.69 190 LEU A O 1
ATOM 1469 N N . LEU A 1 191 ? -2.144 -3.328 -9.564 1.00 98.50 191 LEU A N 1
ATOM 1470 C CA . LEU A 1 191 ? -3.346 -3.145 -10.384 1.00 98.50 191 LEU A CA 1
ATOM 1471 C C . LEU A 1 191 ? -4.568 -3.842 -9.780 1.00 98.50 191 LEU A C 1
ATOM 1473 O O . LEU A 1 191 ? -5.641 -3.248 -9.727 1.00 98.50 191 LEU A O 1
ATOM 1477 N N . GLU A 1 192 ? -4.406 -5.053 -9.248 1.00 98.56 192 GLU A N 1
ATOM 1478 C CA . GLU A 1 192 ? -5.473 -5.759 -8.528 1.00 98.56 192 GLU A CA 1
ATOM 1479 C C . GLU A 1 192 ? -5.877 -5.021 -7.244 1.00 98.56 192 GLU A C 1
ATOM 1481 O O . GLU A 1 192 ? -7.060 -4.900 -6.925 1.00 98.56 192 GLU A O 1
ATOM 1486 N N . ALA A 1 193 ? -4.911 -4.465 -6.508 1.00 98.69 193 ALA A N 1
ATOM 1487 C CA . ALA A 1 193 ? -5.187 -3.630 -5.341 1.00 98.69 193 ALA A CA 1
ATOM 1488 C C . ALA A 1 193 ? -6.003 -2.377 -5.716 1.00 98.69 193 ALA A C 1
ATOM 1490 O O . ALA A 1 193 ? -6.990 -2.063 -5.046 1.00 98.69 193 ALA A O 1
ATOM 1491 N N . ALA A 1 194 ? -5.645 -1.703 -6.810 1.00 98.69 194 ALA A N 1
ATOM 1492 C CA . ALA A 1 194 ? -6.387 -0.560 -7.336 1.00 98.69 194 ALA A CA 1
ATOM 1493 C C . ALA A 1 194 ? -7.794 -0.954 -7.817 1.00 98.69 194 ALA A C 1
ATOM 1495 O O . ALA A 1 194 ? -8.767 -0.279 -7.483 1.00 98.69 194 ALA A O 1
ATOM 1496 N N . ALA A 1 195 ? -7.931 -2.080 -8.522 1.00 98.31 195 ALA A N 1
ATOM 1497 C CA . ALA A 1 195 ? -9.220 -2.599 -8.973 1.00 98.31 195 ALA A CA 1
ATOM 1498 C C . ALA A 1 195 ? -10.154 -2.926 -7.795 1.00 98.31 195 ALA A C 1
ATOM 1500 O O . ALA A 1 195 ? -11.332 -2.5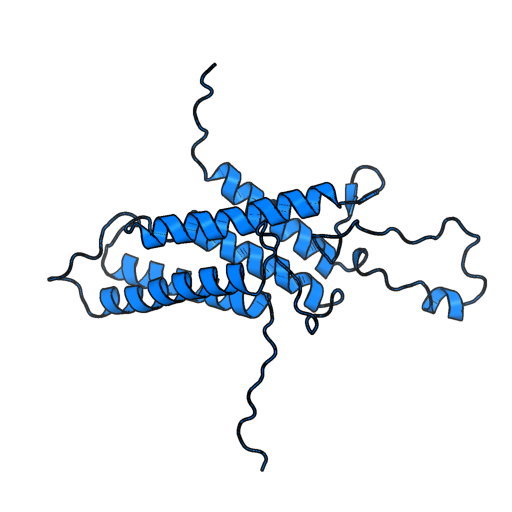66 -7.824 1.00 98.31 195 ALA A O 1
ATOM 1501 N N . ARG A 1 196 ? -9.628 -3.533 -6.720 1.00 98.12 196 ARG A N 1
ATOM 1502 C CA . ARG A 1 196 ? -10.379 -3.774 -5.474 1.00 98.12 196 ARG A CA 1
ATOM 1503 C C . ARG A 1 196 ? -10.874 -2.473 -4.844 1.00 98.12 196 ARG A C 1
ATOM 1505 O O . ARG A 1 196 ? -12.021 -2.415 -4.410 1.00 98.12 196 ARG A O 1
ATOM 1512 N N . ILE A 1 197 ? -10.034 -1.436 -4.800 1.00 98.12 197 ILE A N 1
ATOM 1513 C CA . ILE A 1 197 ? -10.427 -0.116 -4.283 1.00 98.12 197 ILE A CA 1
ATOM 1514 C C . ILE A 1 197 ? -11.519 0.494 -5.162 1.00 98.12 197 ILE A C 1
ATOM 1516 O O . ILE A 1 197 ? -12.548 0.907 -4.635 1.00 98.12 197 ILE A O 1
ATOM 1520 N N . ALA A 1 198 ? -11.330 0.508 -6.482 1.00 96.75 198 ALA A N 1
ATOM 1521 C CA . ALA A 1 198 ? -12.287 1.073 -7.429 1.00 96.75 198 ALA A CA 1
ATOM 1522 C C . ALA A 1 198 ? -13.648 0.357 -7.387 1.00 96.75 198 ALA A C 1
ATOM 1524 O O . ALA A 1 198 ? -14.684 1.011 -7.439 1.00 96.75 198 ALA A O 1
ATOM 1525 N N . GLY A 1 199 ? -13.658 -0.972 -7.243 1.00 93.94 199 GLY A N 1
ATOM 1526 C CA . GLY A 1 199 ? -14.885 -1.758 -7.092 1.00 93.94 199 GLY A CA 1
ATOM 1527 C C . GLY A 1 199 ? -15.548 -1.637 -5.715 1.00 93.94 199 GLY A C 1
ATOM 1528 O O . GLY A 1 199 ? -16.743 -1.895 -5.595 1.00 93.94 199 GLY A O 1
ATOM 1529 N N . GLY A 1 200 ? -14.784 -1.261 -4.683 1.00 82.25 200 GLY A N 1
ATOM 1530 C CA . GLY A 1 200 ? -15.275 -1.047 -3.320 1.00 82.25 200 GLY A CA 1
ATOM 1531 C C . GLY A 1 200 ? -15.786 0.370 -3.044 1.00 82.25 200 GLY A C 1
ATOM 1532 O O . GLY A 1 200 ? -16.487 0.571 -2.054 1.00 82.25 200 GLY A O 1
ATOM 1533 N N . GLN A 1 201 ? -15.461 1.354 -3.890 1.00 69.31 201 GLN A N 1
ATOM 1534 C CA . GLN A 1 201 ? -16.100 2.668 -3.823 1.00 69.31 201 GLN A CA 1
ATOM 1535 C C . GLN A 1 201 ? -17.550 2.549 -4.321 1.00 69.31 201 GLN A C 1
ATOM 1537 O O . GLN A 1 201 ? -17.788 1.905 -5.349 1.00 69.31 201 GLN A O 1
ATOM 1542 N N . PRO A 1 202 ? -18.538 3.160 -3.641 1.00 56.88 202 PRO A N 1
ATOM 1543 C CA . PRO A 1 202 ? -19.868 3.285 -4.217 1.00 56.88 202 PRO A CA 1
ATOM 1544 C C . PRO A 1 202 ? -19.732 3.993 -5.567 1.00 56.88 202 PRO A C 1
ATOM 1546 O O . PRO A 1 202 ? -19.063 5.021 -5.662 1.00 56.88 202 PRO A O 1
ATOM 1549 N N . LYS A 1 203 ? -20.326 3.424 -6.623 1.00 48.59 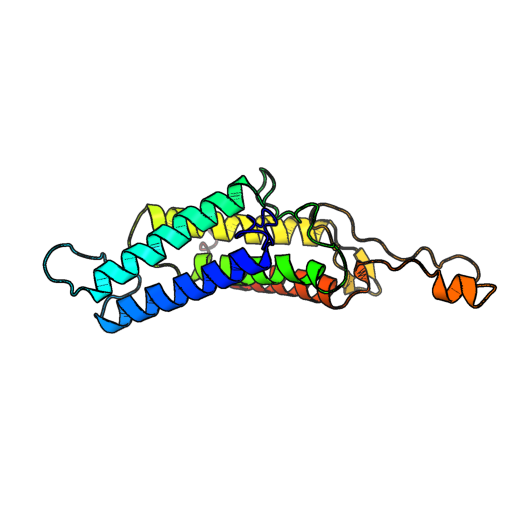203 LYS A N 1
ATOM 1550 C CA . LYS A 1 203 ? -20.420 4.121 -7.905 1.00 48.59 203 LYS A CA 1
ATOM 1551 C C . LYS A 1 203 ? -21.189 5.404 -7.635 1.00 48.59 203 LYS A C 1
ATOM 1553 O O . LYS A 1 203 ? -22.384 5.326 -7.347 1.00 48.59 203 LYS A O 1
ATOM 1558 N N . ASP A 1 204 ? -20.515 6.549 -7.694 1.00 46.94 204 ASP A N 1
ATOM 1559 C CA . ASP A 1 204 ? -21.205 7.826 -7.773 1.00 46.94 204 ASP A CA 1
ATOM 1560 C C . ASP A 1 204 ? -22.178 7.694 -8.942 1.00 46.94 204 ASP A C 1
ATOM 1562 O O . ASP A 1 204 ? -21.780 7.451 -10.083 1.00 46.94 204 ASP A O 1
ATOM 1566 N N . SER A 1 205 ? -23.470 7.700 -8.619 1.00 41.69 205 SER A N 1
ATOM 1567 C CA . SER A 1 205 ? -24.547 7.651 -9.594 1.00 41.69 205 SER A CA 1
ATOM 1568 C C . SER A 1 205 ? -24.257 8.707 -10.649 1.00 41.69 205 SER A C 1
ATOM 1570 O O . SER A 1 205 ? -24.176 9.885 -10.297 1.00 41.69 205 SER A O 1
ATOM 1572 N N . GLU A 1 206 ? -24.081 8.269 -11.897 1.00 42.28 206 GLU A N 1
ATOM 1573 C CA . GLU A 1 206 ? -24.025 9.123 -13.078 1.00 42.28 206 GLU A CA 1
ATOM 1574 C C . GLU A 1 206 ? -25.125 10.188 -12.957 1.00 42.28 206 GLU A C 1
ATOM 1576 O O . GLU A 1 206 ? -26.317 9.898 -13.056 1.00 42.28 206 GLU A O 1
ATOM 1581 N N . GLN A 1 207 ? -24.721 11.420 -12.651 1.00 40.44 207 GLN A N 1
ATOM 1582 C CA . GLN A 1 207 ? -25.549 12.604 -12.810 1.00 40.44 207 GLN A CA 1
ATOM 1583 C C . GLN A 1 207 ? -25.062 13.304 -14.071 1.00 40.44 207 GLN A C 1
ATOM 1585 O O . GLN A 1 207 ? -23.964 13.863 -14.073 1.00 40.44 207 GLN A O 1
ATOM 1590 N N . GLY A 1 208 ? -25.894 13.281 -15.114 1.00 35.78 208 GLY A N 1
ATOM 1591 C CA . GLY A 1 208 ? -25.742 14.098 -16.319 1.00 35.78 208 GLY A CA 1
ATOM 1592 C C . GLY A 1 208 ? -25.949 13.326 -17.602 1.00 35.78 208 GLY A C 1
ATOM 1593 O O . GLY A 1 208 ? -24.923 13.028 -18.245 1.00 35.78 208 GLY A O 1
#

Secondary structure (DSSP, 8-state):
---PPP-----HHHHHHHHHHHHHHHHHHHHTTT--SS----TTS--HHHHHHHHHHHHHHHHHHHHHHHSB-TT-PBPPPTTS-SSGGGGGHHHHHHHHHHHHHHHS--SSHHHHHHHHHHHHHHHHHHHHHHHTPEEETTEEE--SSTTS--------S---SSHHHHHTS---GGGSHHHHHHHHHHHHHHHHHHHHS-------

pLDDT: mean 84.55, std 17.49, range [35.78, 98.88]